Protein AF-0000000072192422 (afdb_homodimer)

InterPro domains:
  IPR006684 Acyl-CoA thioester hydrolase YbgC/YbaW family [PIRSF003230] (8-137)
  IPR006684 Acyl-CoA thioester hydrolase YbgC/YbaW family [TIGR00051] (15-127)
  IPR029069 HotDog domain superfamily [SSF54637] (7-136)
  IPR050563 4-hydroxybenzoyl-CoA thioesterase [PTHR31793] (15-138)

pLDDT: mean 94.45, std 9.01, range [35.69, 98.94]

Sequence (280 aa):
MHDDFPSPAIWFTHRISYGETDTMGVLYYAEYLHIFERARSEFIRACGMSYRDVEEKDIILPVREAQCRYRSPARYDDLVQVHTAISQWGRASMRFVYEMWNEDKTRLLATGSTQHALVNHQGRPVAVPDWLRELLGNLNMHDDFPSPAIWFTHRISYGETDTMGVLYYAEYLHIFERARSEFIRACGMSYRDVEEKDIILPVREAQCRYRSPARYDDLVQVHTAISQWGRASMRFVYEMWNEDKTRLLATGSTQHALVNHQGRPVAVPDWLRELLGNLN

Organism: NCBI:txid901

Solvent-accessible surface area (backbone atoms only — not comparable to full-atom values): 14727 Å² total; per-residue (Å²): 123,83,79,84,63,53,74,44,62,44,78,34,80,48,68,39,46,75,87,44,36,41,98,85,53,28,53,32,79,48,46,54,51,54,52,50,50,54,38,52,50,49,46,42,40,60,32,73,38,44,67,66,57,45,41,74,71,48,42,43,68,53,69,39,31,39,39,38,39,52,71,41,86,51,37,67,69,36,48,33,33,34,38,39,26,56,72,45,77,53,67,40,32,37,26,40,37,40,37,34,20,35,70,84,64,83,46,70,25,31,38,34,36,38,33,24,38,27,19,32,90,84,69,44,79,35,66,66,48,67,69,56,51,52,36,67,58,38,64,116,124,82,78,84,62,52,74,47,62,46,79,36,80,47,66,38,45,74,88,46,35,41,100,86,53,28,53,32,78,49,48,55,51,54,53,50,50,54,38,51,48,49,46,41,40,59,31,72,40,46,68,68,58,44,40,74,71,46,41,41,68,53,70,39,31,40,38,37,40,52,70,41,89,51,38,67,70,36,46,32,32,35,38,38,27,56,71,45,76,53,67,40,33,39,28,40,36,39,38,32,20,36,70,85,63,81,46,70,26,31,38,35,36,38,32,24,39,27,18,31,90,84,68,45,79,35,67,68,47,68,68,55,52,53,36,68,58,38,65,117

Structure (mmCIF, N/CA/C/O backbone):
data_AF-0000000072192422-model_v1
#
loop_
_entity.id
_entity.type
_entity.pdbx_description
1 polymer '4-hydroxybenzoyl-CoA thioesterase family active site'
#
loop_
_atom_site.group_PDB
_atom_site.id
_atom_site.type_symbol
_atom_site.label_atom_id
_atom_site.label_alt_id
_atom_site.label_comp_id
_atom_site.label_asym_id
_atom_site.label_entity_id
_atom_site.label_seq_id
_atom_site.pdbx_PDB_ins_code
_atom_site.Cartn_x
_atom_site.Cartn_y
_atom_site.Cartn_z
_atom_site.occupancy
_atom_site.B_iso_or_equiv
_atom_site.auth_seq_id
_atom_site.auth_comp_id
_atom_site.auth_asym_id
_atom_site.auth_atom_id
_atom_site.pdbx_PDB_model_num
ATOM 1 N N . MET A 1 1 ? 24.141 -11.242 -0.424 1 36.16 1 MET A N 1
ATOM 2 C CA . MET A 1 1 ? 22.984 -11.977 -0.931 1 36.16 1 MET A CA 1
ATOM 3 C C . MET A 1 1 ? 21.984 -12.266 0.188 1 36.16 1 MET A C 1
ATOM 5 O O . MET A 1 1 ? 22.391 -12.625 1.3 1 36.16 1 MET A O 1
ATOM 9 N N . HIS A 1 2 ? 20.938 -11.484 0.368 1 48.91 2 HIS A N 1
ATOM 10 C CA . HIS A 1 2 ? 19.984 -11.609 1.465 1 48.91 2 HIS A CA 1
ATOM 11 C C . HIS A 1 2 ? 19.562 -13.062 1.662 1 48.91 2 HIS A C 1
ATOM 13 O O . HIS A 1 2 ? 18.828 -13.617 0.84 1 48.91 2 HIS A O 1
ATOM 19 N N . ASP A 1 3 ? 20.359 -13.875 2.146 1 61.81 3 ASP A N 1
ATOM 20 C CA . ASP A 1 3 ? 20.484 -15.328 2.186 1 61.81 3 ASP A CA 1
ATOM 21 C C . ASP A 1 3 ? 19.172 -15.992 2.586 1 61.81 3 ASP A C 1
ATOM 23 O O . ASP A 1 3 ? 18.844 -17.078 2.104 1 61.81 3 ASP A O 1
ATOM 27 N N . ASP A 1 4 ? 18.219 -15.297 3.279 1 86.25 4 ASP A N 1
ATOM 28 C CA . ASP A 1 4 ? 17.109 -16.031 3.9 1 86.25 4 ASP A CA 1
ATOM 29 C C . ASP A 1 4 ? 15.805 -15.789 3.16 1 86.25 4 ASP A C 1
ATOM 31 O O . ASP A 1 4 ? 14.727 -15.938 3.736 1 86.25 4 ASP A O 1
ATOM 35 N N . PHE A 1 5 ? 15.969 -15.438 1.832 1 94.12 5 PHE A N 1
ATOM 36 C CA . PHE A 1 5 ? 14.742 -15.234 1.071 1 94.12 5 PHE A CA 1
ATOM 37 C C . PHE A 1 5 ? 14.109 -16.562 0.692 1 94.12 5 PHE A C 1
ATOM 39 O O . PHE A 1 5 ? 14.812 -17.5 0.297 1 94.12 5 PHE A O 1
ATOM 46 N N . PRO A 1 6 ? 12.805 -16.688 0.755 1 95.12 6 PRO A N 1
ATOM 47 C CA . PRO A 1 6 ? 12.156 -17.969 0.52 1 95.12 6 PRO A CA 1
ATOM 48 C C . PRO A 1 6 ? 12.367 -18.484 -0.901 1 95.12 6 PRO A C 1
ATOM 50 O O . PRO A 1 6 ? 12.766 -17.734 -1.786 1 95.12 6 PRO A O 1
ATOM 53 N N . SER A 1 7 ? 12.133 -19.844 -0.953 1 93.19 7 SER A N 1
ATOM 54 C CA . SER A 1 7 ? 12.18 -20.5 -2.252 1 93.19 7 SER A CA 1
ATOM 55 C C . SER A 1 7 ? 10.938 -21.344 -2.482 1 93.19 7 SER A C 1
ATOM 57 O O . SER A 1 7 ? 10.375 -21.906 -1.539 1 93.19 7 SER A O 1
ATOM 59 N N . PRO A 1 8 ? 10.57 -21.531 -3.74 1 94.75 8 PRO A N 1
ATOM 60 C CA . PRO A 1 8 ? 11.18 -20.938 -4.938 1 94.75 8 PRO A CA 1
ATOM 61 C C . PRO A 1 8 ? 10.906 -19.438 -5.062 1 94.75 8 PRO A C 1
ATOM 63 O O . PRO A 1 8 ? 9.984 -18.922 -4.434 1 94.75 8 PRO A O 1
ATOM 66 N N . ALA A 1 9 ? 11.758 -18.766 -5.836 1 97.06 9 ALA A N 1
ATOM 67 C CA . ALA A 1 9 ? 11.648 -17.328 -6.051 1 97.06 9 ALA A CA 1
ATOM 68 C C . ALA A 1 9 ? 11.961 -16.969 -7.5 1 97.06 9 ALA A C 1
ATOM 70 O O . ALA A 1 9 ? 12.594 -17.734 -8.219 1 97.06 9 ALA A O 1
ATOM 71 N N . ILE A 1 10 ? 11.461 -15.797 -7.953 1 97.38 10 ILE A N 1
ATOM 72 C CA . ILE A 1 10 ? 11.82 -15.281 -9.266 1 97.38 10 ILE A CA 1
ATOM 73 C C . ILE A 1 10 ? 12.289 -13.836 -9.141 1 97.38 10 ILE A C 1
ATOM 75 O O . ILE A 1 10 ? 12.078 -13.195 -8.109 1 97.38 10 ILE A O 1
ATOM 79 N N . TRP A 1 11 ? 12.945 -13.414 -10.203 1 98.12 11 TRP A N 1
ATOM 80 C CA . TRP A 1 11 ? 13.258 -12 -10.391 1 98.12 11 TRP A CA 1
ATOM 81 C C . TRP A 1 11 ? 12.398 -11.398 -11.5 1 98.12 11 TRP A C 1
ATOM 83 O O . TRP A 1 11 ? 12.195 -12.016 -12.547 1 98.12 11 TRP A O 1
ATOM 93 N N . PHE A 1 12 ? 11.859 -10.312 -11.273 1 98.62 12 PHE A N 1
ATOM 94 C CA . PHE A 1 12 ? 11.086 -9.531 -12.234 1 98.62 12 PHE A CA 1
ATOM 95 C C . PHE A 1 12 ? 11.703 -8.148 -12.43 1 98.62 12 PHE A C 1
ATOM 97 O O . PHE A 1 12 ? 12.023 -7.465 -11.461 1 98.62 12 PHE A O 1
ATOM 104 N N . THR A 1 13 ? 11.906 -7.77 -13.727 1 98.81 13 THR A N 1
ATOM 105 C CA . THR A 1 13 ? 12.516 -6.484 -14.047 1 98.81 13 THR A CA 1
ATOM 106 C C . THR A 1 13 ? 11.445 -5.469 -14.445 1 98.81 13 THR A C 1
ATOM 108 O O . THR A 1 13 ? 10.516 -5.793 -15.188 1 98.81 13 THR A O 1
ATOM 111 N N . HIS A 1 14 ? 11.594 -4.262 -13.953 1 98.88 14 HIS A N 1
ATOM 112 C CA . HIS A 1 14 ? 10.672 -3.182 -14.273 1 98.88 14 HIS A CA 1
ATOM 113 C C . HIS A 1 14 ? 11.406 -1.862 -14.469 1 98.88 14 HIS A C 1
ATOM 115 O O . HIS A 1 14 ? 12.242 -1.485 -13.641 1 98.88 14 HIS A O 1
ATOM 121 N N . ARG A 1 15 ? 11.172 -1.179 -15.555 1 98.88 15 ARG A N 1
ATOM 122 C CA . ARG A 1 15 ? 11.672 0.176 -15.773 1 98.88 15 ARG A CA 1
ATOM 123 C C . ARG A 1 15 ? 10.68 1.213 -15.266 1 98.88 15 ARG A C 1
ATOM 125 O O . ARG A 1 15 ? 9.531 1.261 -15.719 1 98.88 15 ARG A O 1
ATOM 132 N N . ILE A 1 16 ? 11.156 2.059 -14.32 1 98.81 16 ILE A N 1
ATOM 133 C CA . ILE A 1 16 ? 10.273 3.064 -13.742 1 98.81 16 ILE A CA 1
ATOM 134 C C . ILE A 1 16 ? 9.859 4.066 -14.82 1 98.81 16 ILE A C 1
ATOM 136 O O . ILE A 1 16 ? 10.711 4.695 -15.453 1 98.81 16 ILE A O 1
ATOM 140 N N . SER A 1 17 ? 8.602 4.227 -15.016 1 98.44 17 SER A N 1
ATOM 141 C CA . SER A 1 17 ? 8.086 5.148 -16.031 1 98.44 17 SER A CA 1
ATOM 142 C C . SER A 1 17 ? 7.836 6.531 -15.438 1 98.44 17 SER A C 1
ATOM 144 O O . SER A 1 17 ? 7.785 6.691 -14.211 1 98.44 17 SER A O 1
ATOM 146 N N . TYR A 1 18 ? 7.59 7.52 -16.312 1 97.88 18 TYR A N 1
ATOM 147 C CA . TYR A 1 18 ? 7.332 8.898 -15.922 1 97.88 18 TYR A CA 1
ATOM 148 C C . TYR A 1 18 ? 6.074 8.992 -15.062 1 97.88 18 TYR A C 1
ATOM 150 O O . TYR A 1 18 ? 6.059 9.68 -14.047 1 97.88 18 TYR A O 1
ATOM 158 N N . GLY A 1 19 ? 5.039 8.32 -15.391 1 97.5 19 GLY A N 1
ATOM 159 C CA . GLY A 1 19 ? 3.744 8.375 -14.727 1 97.5 19 GLY A CA 1
ATOM 160 C C . GLY A 1 19 ? 3.74 7.711 -13.367 1 97.5 19 GLY A C 1
ATOM 161 O O . GLY A 1 19 ? 2.795 7.875 -12.594 1 97.5 19 GLY A O 1
ATOM 162 N N . GLU A 1 20 ? 4.797 6.992 -13.039 1 98.5 20 GLU A N 1
ATOM 163 C CA . GLU A 1 20 ? 4.895 6.297 -11.766 1 98.5 20 GLU A CA 1
ATOM 164 C C . GLU A 1 20 ? 5.621 7.148 -10.727 1 98.5 20 GLU A C 1
ATOM 166 O O . GLU A 1 20 ? 5.699 6.773 -9.555 1 98.5 20 GLU A O 1
ATOM 171 N N . THR A 1 21 ? 6.246 8.297 -11.18 1 98.31 21 THR A N 1
ATOM 172 C CA . THR A 1 21 ? 7 9.156 -10.273 1 98.31 21 THR A CA 1
ATOM 173 C C . THR A 1 21 ? 6.129 10.297 -9.758 1 98.31 21 THR A C 1
ATOM 175 O O . THR A 1 21 ? 5.027 10.516 -10.266 1 98.31 21 THR A O 1
ATOM 178 N N . ASP A 1 22 ? 6.555 10.898 -8.672 1 96.31 22 ASP A N 1
ATOM 179 C CA . ASP A 1 22 ? 5.797 12 -8.078 1 96.31 22 ASP A CA 1
ATOM 180 C C . ASP A 1 22 ? 6.559 13.312 -8.188 1 96.31 22 ASP A C 1
ATOM 182 O O . ASP A 1 22 ? 7.566 13.398 -8.898 1 96.31 22 ASP A O 1
ATOM 186 N N . THR A 1 23 ? 5.988 14.383 -7.594 1 90.94 23 THR A N 1
ATOM 187 C CA . THR A 1 23 ? 6.508 15.742 -7.723 1 90.94 23 THR A CA 1
ATOM 188 C C . THR A 1 23 ? 7.965 15.805 -7.262 1 90.94 23 THR A C 1
ATOM 190 O O . THR A 1 23 ? 8.719 16.672 -7.707 1 90.94 23 THR A O 1
ATOM 193 N N . MET A 1 24 ? 8.383 14.82 -6.438 1 90.38 24 MET A N 1
ATOM 194 C CA . MET A 1 24 ? 9.75 14.812 -5.926 1 90.38 24 MET A CA 1
ATOM 195 C C . MET A 1 24 ? 10.688 14.078 -6.875 1 90.38 24 MET A C 1
ATOM 197 O O . MET A 1 24 ? 11.883 13.953 -6.609 1 90.38 24 MET A O 1
ATOM 201 N N . GLY A 1 25 ? 10.125 13.492 -7.945 1 93.75 25 GLY A N 1
ATOM 202 C CA . GLY A 1 25 ? 10.93 12.828 -8.953 1 93.75 25 GLY A CA 1
ATOM 203 C C . GLY A 1 25 ? 11.281 11.398 -8.586 1 93.75 25 GLY A C 1
ATOM 204 O O . GLY A 1 25 ? 12.242 10.828 -9.117 1 93.75 25 GLY A O 1
ATOM 205 N N . VAL A 1 26 ? 10.625 10.898 -7.656 1 97.56 26 VAL A N 1
ATOM 206 C CA . VAL A 1 26 ? 10.891 9.523 -7.238 1 97.56 26 VAL A CA 1
ATOM 207 C C . VAL A 1 26 ? 9.648 8.664 -7.469 1 97.56 26 VAL A C 1
ATOM 209 O O . VAL A 1 26 ? 8.562 9.18 -7.707 1 97.56 26 VAL A O 1
ATOM 212 N N . LEU A 1 27 ? 9.867 7.359 -7.488 1 98.75 27 LEU A N 1
ATOM 213 C CA . LEU A 1 27 ? 8.734 6.441 -7.57 1 98.75 27 LEU A CA 1
ATOM 214 C C . LEU A 1 27 ? 7.738 6.711 -6.445 1 98.75 27 LEU A C 1
ATOM 216 O O . LEU A 1 27 ? 8.102 6.684 -5.266 1 98.75 27 LEU A O 1
ATOM 220 N N . TYR A 1 28 ? 6.508 6.957 -6.848 1 98.75 28 TYR A N 1
ATOM 221 C CA . TYR A 1 28 ? 5.438 7.211 -5.891 1 98.75 28 TYR A CA 1
ATOM 222 C C . TYR A 1 28 ? 5.203 5.996 -5 1 98.75 28 TYR A C 1
ATOM 224 O O . TYR A 1 28 ? 5.145 4.863 -5.488 1 98.75 28 TYR A O 1
ATOM 232 N N . TYR A 1 29 ? 5.047 6.203 -3.684 1 98.69 29 TYR A N 1
ATOM 233 C CA . TYR A 1 29 ? 5.109 5.113 -2.717 1 98.69 29 TYR A CA 1
ATOM 234 C C . TYR A 1 29 ? 4.02 4.082 -2.982 1 98.69 29 TYR A C 1
ATOM 236 O O . TYR A 1 29 ? 4.223 2.887 -2.764 1 98.69 29 TYR A O 1
ATOM 244 N N . ALA A 1 30 ? 2.879 4.512 -3.471 1 98.69 30 ALA A N 1
ATOM 245 C CA . ALA A 1 30 ? 1.79 3.57 -3.705 1 98.69 30 ALA A CA 1
ATOM 246 C C . ALA A 1 30 ? 2.062 2.715 -4.941 1 98.69 30 ALA A C 1
ATOM 248 O O . ALA A 1 30 ? 1.511 1.621 -5.078 1 98.69 30 ALA A O 1
ATOM 249 N N . GLU A 1 31 ? 2.859 3.188 -5.824 1 98.81 31 GLU A N 1
ATOM 250 C CA . GLU A 1 31 ? 3.127 2.488 -7.078 1 98.81 31 GLU A CA 1
ATOM 251 C C . GLU A 1 31 ? 3.934 1.216 -6.836 1 98.81 31 GLU A C 1
ATOM 253 O O . GLU A 1 31 ? 3.908 0.295 -7.656 1 98.81 31 GLU A O 1
ATOM 258 N N . TYR A 1 32 ? 4.66 1.154 -5.742 1 98.94 32 TYR A N 1
ATOM 259 C CA . TYR A 1 32 ? 5.391 -0.063 -5.402 1 98.94 32 TYR A CA 1
ATOM 260 C C . TYR A 1 32 ? 4.457 -1.266 -5.363 1 98.94 32 TYR A C 1
ATOM 262 O O . TYR A 1 32 ? 4.82 -2.357 -5.809 1 98.94 32 TYR A O 1
ATOM 270 N N . LEU A 1 33 ? 3.24 -1.094 -4.867 1 98.88 33 LEU A N 1
ATOM 271 C CA . LEU A 1 33 ? 2.281 -2.189 -4.781 1 98.88 33 LEU A CA 1
ATOM 272 C C . LEU A 1 33 ? 1.843 -2.641 -6.172 1 98.88 33 LEU A C 1
ATOM 274 O O . LEU A 1 33 ? 1.578 -3.824 -6.387 1 98.88 33 LEU A O 1
ATOM 278 N N . HIS A 1 34 ? 1.733 -1.685 -7.145 1 98.75 34 HIS A N 1
ATOM 279 C CA . HIS A 1 34 ? 1.456 -2.059 -8.523 1 98.75 34 HIS A CA 1
ATOM 280 C C . HIS A 1 34 ? 2.564 -2.941 -9.094 1 98.75 34 HIS A C 1
ATOM 282 O O . HIS A 1 34 ? 2.289 -3.951 -9.742 1 98.75 34 HIS A O 1
ATOM 288 N N . ILE A 1 35 ? 3.77 -2.578 -8.805 1 98.88 35 ILE A N 1
ATOM 289 C CA . ILE A 1 35 ? 4.926 -3.314 -9.312 1 98.88 35 ILE A CA 1
ATOM 290 C C . ILE A 1 35 ? 4.988 -4.688 -8.648 1 98.88 35 ILE A C 1
ATOM 292 O O . ILE A 1 35 ? 5.281 -5.688 -9.312 1 98.88 35 ILE A O 1
ATOM 296 N N . PHE A 1 36 ? 4.68 -4.773 -7.305 1 98.88 36 PHE A N 1
ATOM 297 C CA . PHE A 1 36 ? 4.613 -6.059 -6.613 1 98.88 36 PHE A CA 1
ATOM 298 C C . PHE A 1 36 ? 3.568 -6.965 -7.254 1 98.88 36 PHE A C 1
ATOM 300 O O . PHE A 1 36 ? 3.779 -8.172 -7.383 1 98.88 36 PHE A O 1
ATOM 307 N N . GLU A 1 37 ? 2.426 -6.41 -7.641 1 98.5 37 GLU A N 1
ATOM 308 C CA . GLU A 1 37 ? 1.394 -7.207 -8.297 1 98.5 37 GLU A CA 1
ATOM 309 C C . GLU A 1 37 ? 1.896 -7.781 -9.617 1 98.5 37 GLU A C 1
ATOM 311 O O . GLU A 1 37 ? 1.653 -8.945 -9.93 1 98.5 37 GLU A O 1
ATOM 316 N N . ARG A 1 38 ? 2.566 -6.938 -10.398 1 98.19 38 ARG A N 1
ATOM 317 C CA . ARG A 1 38 ? 3.137 -7.422 -11.648 1 98.19 38 ARG A CA 1
ATOM 318 C C . ARG A 1 38 ? 4.141 -8.539 -11.398 1 98.19 38 ARG A C 1
ATOM 320 O O . ARG A 1 38 ? 4.133 -9.555 -12.102 1 98.19 38 ARG A O 1
ATOM 327 N N . ALA A 1 39 ? 4.949 -8.344 -10.406 1 98.56 39 ALA A N 1
ATOM 328 C CA . ALA A 1 39 ? 5.949 -9.352 -10.062 1 98.56 39 ALA A CA 1
ATOM 329 C C . ALA A 1 39 ? 5.285 -10.656 -9.625 1 98.56 39 ALA A C 1
ATOM 331 O O . ALA A 1 39 ? 5.707 -11.742 -10.023 1 98.56 39 ALA A O 1
ATOM 332 N N . ARG A 1 40 ? 4.297 -10.609 -8.797 1 97.19 40 ARG A N 1
ATOM 333 C CA . ARG A 1 40 ? 3.588 -11.797 -8.328 1 97.19 40 ARG A CA 1
ATOM 334 C C . ARG A 1 40 ? 2.908 -12.523 -9.484 1 97.19 40 ARG A C 1
ATOM 336 O O . ARG A 1 40 ? 2.859 -13.75 -9.508 1 97.19 40 ARG A O 1
ATOM 343 N N . SER A 1 41 ? 2.35 -11.711 -10.414 1 96.44 41 SER A N 1
ATOM 344 C CA . SER A 1 41 ? 1.75 -12.305 -11.602 1 96.44 41 SER A CA 1
ATOM 345 C C . SER A 1 41 ? 2.785 -13.078 -12.414 1 96.44 41 SER A C 1
ATOM 347 O O . SER A 1 41 ? 2.512 -14.18 -12.891 1 96.44 41 SER A O 1
ATOM 349 N N . GLU A 1 42 ? 3.98 -12.523 -12.531 1 96.62 42 GLU A N 1
ATOM 350 C CA . GLU A 1 42 ? 5.059 -13.203 -13.242 1 96.62 42 GLU A CA 1
ATOM 351 C C . GLU A 1 42 ? 5.504 -14.461 -12.5 1 96.62 42 GLU A C 1
ATOM 353 O O . GLU A 1 42 ? 5.867 -15.461 -13.117 1 96.62 42 GLU A O 1
ATOM 358 N N . PHE A 1 43 ? 5.5 -14.422 -11.172 1 97 43 PHE A N 1
ATOM 359 C CA . PHE A 1 43 ? 5.812 -15.602 -10.367 1 97 43 PHE A CA 1
ATOM 360 C C . PHE A 1 43 ? 4.871 -16.75 -10.703 1 97 43 PHE A C 1
ATOM 362 O O . PHE A 1 43 ? 5.316 -17.875 -10.969 1 97 43 PHE A O 1
ATOM 369 N N . ILE A 1 44 ? 3.613 -16.453 -10.719 1 93.88 44 ILE A N 1
ATOM 370 C CA . ILE A 1 44 ? 2.602 -17.469 -11 1 93.88 44 ILE A CA 1
ATOM 371 C C . ILE A 1 44 ? 2.791 -18 -12.422 1 93.88 44 ILE A C 1
ATOM 373 O O . ILE A 1 44 ? 2.715 -19.203 -12.648 1 93.88 44 ILE A O 1
ATOM 377 N N . ARG A 1 45 ? 3.078 -17.078 -13.352 1 93.56 45 ARG A N 1
ATOM 378 C CA . ARG A 1 45 ? 3.316 -17.484 -14.734 1 93.56 45 ARG A CA 1
ATOM 379 C C . ARG A 1 45 ? 4.531 -18.391 -14.836 1 93.56 45 ARG A C 1
ATOM 381 O O . ARG A 1 45 ? 4.512 -19.391 -15.57 1 93.56 45 ARG A O 1
ATOM 388 N N . ALA A 1 46 ? 5.57 -18.078 -14.133 1 93.5 46 ALA A N 1
ATOM 389 C CA . ALA A 1 46 ? 6.801 -18.875 -14.141 1 93.5 46 ALA A CA 1
ATOM 390 C C . ALA A 1 46 ? 6.559 -20.281 -13.602 1 93.5 46 ALA A C 1
ATOM 392 O O . ALA A 1 46 ? 7.285 -21.219 -13.945 1 93.5 46 ALA A O 1
ATOM 393 N N . CYS A 1 47 ? 5.586 -20.406 -12.75 1 90.94 47 CYS A N 1
ATOM 394 C CA . CYS A 1 47 ? 5.242 -21.703 -12.172 1 90.94 47 CYS A CA 1
ATOM 395 C C . CYS A 1 47 ? 4.379 -22.516 -13.141 1 90.94 47 CYS A C 1
ATOM 397 O O . CYS A 1 47 ? 4.078 -23.672 -12.875 1 90.94 47 CYS A O 1
ATOM 399 N N . GLY A 1 48 ? 3.93 -21.938 -14.219 1 88.56 48 GLY A N 1
ATOM 400 C CA . GLY A 1 48 ? 3.285 -22.719 -15.266 1 88.56 48 GLY A CA 1
ATOM 401 C C . GLY A 1 48 ? 1.822 -22.375 -15.453 1 88.56 48 GLY A C 1
ATOM 402 O O . GLY A 1 48 ? 1.104 -23.047 -16.188 1 88.56 48 GLY A O 1
ATOM 403 N N . MET A 1 49 ? 1.348 -21.359 -14.766 1 88.19 49 MET A N 1
ATOM 404 C CA . MET A 1 49 ? -0.05 -20.953 -14.867 1 88.19 49 MET A CA 1
ATOM 405 C C . MET A 1 49 ? -0.181 -19.438 -14.758 1 88.19 49 MET A C 1
ATOM 407 O O . MET A 1 49 ? 0.625 -18.797 -14.094 1 88.19 49 MET A O 1
ATOM 411 N N . SER A 1 50 ? -1.204 -18.984 -15.461 1 86.56 50 SER A N 1
ATOM 412 C CA . SER A 1 50 ? -1.51 -17.578 -15.281 1 86.56 50 SER A CA 1
ATOM 413 C C . SER A 1 50 ? -2.541 -17.359 -14.18 1 86.56 50 SER A C 1
ATOM 415 O O . SER A 1 50 ? -3.219 -18.312 -13.766 1 86.56 50 SER A O 1
ATOM 417 N N . TYR A 1 51 ? -2.631 -16.125 -13.734 1 84.44 51 TYR A N 1
ATOM 418 C CA . TYR A 1 51 ? -3.68 -15.797 -12.781 1 84.44 51 TYR A CA 1
ATOM 419 C C . TYR A 1 51 ? -5.059 -16.078 -13.367 1 84.44 51 TYR A C 1
ATOM 421 O O . TYR A 1 51 ? -5.969 -16.5 -12.648 1 84.44 51 TYR A O 1
ATOM 429 N N . ARG A 1 52 ? -5.176 -15.922 -14.578 1 85.75 52 ARG A N 1
ATOM 430 C CA . ARG A 1 52 ? -6.426 -16.219 -15.273 1 85.75 52 ARG A CA 1
ATOM 431 C C . ARG A 1 52 ? -6.777 -17.688 -15.172 1 85.75 52 ARG A C 1
ATOM 433 O O . ARG A 1 52 ? -7.938 -18.047 -14.945 1 85.75 52 ARG A O 1
ATOM 440 N N . ASP A 1 53 ? -5.809 -18.578 -15.328 1 87.25 53 ASP A N 1
ATOM 441 C CA . ASP A 1 53 ? -6.012 -20.016 -15.203 1 87.25 53 ASP A CA 1
ATOM 442 C C . ASP A 1 53 ? -6.465 -20.391 -13.797 1 87.25 53 ASP A C 1
ATOM 444 O O . ASP A 1 53 ? -7.34 -21.234 -13.625 1 87.25 53 ASP A O 1
ATOM 448 N N . VAL A 1 54 ? -5.852 -19.688 -12.82 1 88.5 54 VAL A N 1
ATOM 449 C CA . VAL A 1 54 ? -6.195 -19.938 -11.422 1 88.5 54 VAL A CA 1
ATOM 450 C C . VAL A 1 54 ? -7.656 -19.562 -11.18 1 88.5 54 VAL A C 1
ATOM 452 O O . VAL A 1 54 ? -8.398 -20.344 -10.57 1 88.5 54 VAL A O 1
ATOM 455 N N . GLU A 1 55 ? -8.055 -18.484 -11.695 1 87.25 55 GLU A N 1
ATOM 456 C CA . GLU A 1 55 ? -9.43 -18.031 -11.555 1 87.25 55 GLU A CA 1
ATOM 457 C C . GLU A 1 55 ? -10.398 -18.984 -12.25 1 87.25 55 GLU A C 1
ATOM 459 O O . GLU A 1 55 ? -11.5 -19.234 -11.75 1 87.25 55 GLU A O 1
ATOM 464 N N . GLU A 1 56 ? -10.078 -19.516 -13.383 1 90.56 56 GLU A N 1
ATOM 465 C CA . GLU A 1 56 ? -10.898 -20.453 -14.133 1 90.56 56 GLU A CA 1
ATOM 466 C C . GLU A 1 56 ? -11.133 -21.75 -13.352 1 90.56 56 GLU A C 1
ATOM 468 O O . GLU A 1 56 ? -12.141 -22.438 -13.555 1 90.56 56 GLU A O 1
ATOM 473 N N . LYS A 1 57 ? -10.273 -21.984 -12.477 1 92.62 57 LYS A N 1
ATOM 474 C CA . LYS A 1 57 ? -10.414 -23.156 -11.617 1 92.62 57 LYS A CA 1
ATOM 475 C C . LYS A 1 57 ? -11.156 -22.812 -10.328 1 92.62 57 LYS A C 1
ATOM 477 O O . LYS A 1 57 ? -11.102 -23.562 -9.359 1 92.62 57 LYS A O 1
ATOM 482 N N . ASP A 1 58 ? -11.734 -21.672 -10.266 1 92.88 58 ASP A N 1
ATOM 483 C CA . ASP A 1 58 ? -12.648 -21.203 -9.234 1 92.88 58 ASP A CA 1
ATOM 484 C C . ASP A 1 58 ? -11.898 -20.797 -7.973 1 92.88 58 ASP A C 1
ATOM 486 O O . ASP A 1 58 ? -12.383 -21 -6.859 1 92.88 58 ASP A O 1
ATOM 490 N N . ILE A 1 59 ? -10.664 -20.359 -8.148 1 94.81 59 ILE A N 1
ATOM 491 C CA . ILE A 1 59 ? -9.867 -19.844 -7.039 1 94.81 59 ILE A CA 1
ATOM 492 C C . ILE A 1 59 ? -9.57 -18.359 -7.254 1 94.81 59 ILE A C 1
ATOM 494 O O . ILE A 1 59 ? -8.992 -17.984 -8.281 1 94.81 59 ILE A O 1
ATOM 498 N N . ILE A 1 60 ? -10.031 -17.547 -6.387 1 94.44 60 ILE A N 1
ATOM 499 C CA . ILE A 1 60 ? -9.727 -16.109 -6.355 1 94.44 60 ILE A CA 1
ATOM 500 C C . ILE A 1 60 ? -8.812 -15.805 -5.172 1 94.44 60 ILE A C 1
ATOM 502 O O . ILE A 1 60 ? -8.992 -16.359 -4.086 1 94.44 60 ILE A O 1
ATOM 506 N N . LEU A 1 61 ? -7.859 -14.961 -5.332 1 95.75 61 LEU A N 1
ATOM 507 C CA . LEU A 1 61 ? -6.855 -14.633 -4.328 1 95.75 61 LEU A CA 1
ATOM 508 C C . LEU A 1 61 ? -6.949 -13.164 -3.922 1 95.75 61 LEU A C 1
ATOM 510 O O . LEU A 1 61 ? -6.027 -12.383 -4.18 1 95.75 61 LEU A O 1
ATOM 514 N N . PRO A 1 62 ? -8.016 -12.789 -3.252 1 96.81 62 PRO A N 1
ATOM 515 C CA . PRO A 1 62 ? -8.117 -11.391 -2.834 1 96.81 62 PRO A CA 1
ATOM 516 C C . PRO A 1 62 ? -7.027 -10.992 -1.842 1 96.81 62 PRO A C 1
ATOM 518 O O . PRO A 1 62 ? -6.641 -11.797 -0.988 1 96.81 62 PRO A O 1
ATOM 521 N N . VAL A 1 63 ? -6.539 -9.797 -1.983 1 98.44 63 VAL A N 1
ATOM 522 C CA . VAL A 1 63 ? -5.574 -9.258 -1.03 1 98.44 63 VAL A CA 1
ATOM 523 C C . VAL A 1 63 ? -6.285 -8.898 0.274 1 98.44 63 VAL A C 1
ATOM 525 O O . VAL A 1 63 ? -7.258 -8.148 0.273 1 98.44 63 VAL A O 1
ATOM 528 N N . ARG A 1 64 ? -5.727 -9.391 1.395 1 98.31 64 ARG A N 1
ATOM 529 C CA . ARG A 1 64 ? -6.277 -9.109 2.719 1 98.31 64 ARG A CA 1
ATOM 530 C C . ARG A 1 64 ? -5.438 -8.07 3.449 1 98.31 64 ARG A C 1
ATOM 532 O O . ARG A 1 64 ? -5.938 -7.375 4.34 1 98.31 64 ARG A O 1
ATOM 539 N N . GLU A 1 65 ? -4.223 -8.078 3.131 1 98.81 65 GLU A N 1
ATOM 540 C CA . GLU A 1 65 ? -3.266 -7.152 3.727 1 98.81 65 GLU A CA 1
ATOM 541 C C . GLU A 1 65 ? -2.125 -6.844 2.762 1 98.81 65 GLU A C 1
ATOM 543 O O . GLU A 1 65 ? -1.688 -7.715 2.006 1 98.81 65 GLU A O 1
ATOM 548 N N . ALA A 1 66 ? -1.671 -5.652 2.797 1 98.88 66 ALA A N 1
ATOM 549 C CA . ALA A 1 66 ? -0.479 -5.238 2.059 1 98.88 66 ALA A CA 1
ATOM 550 C C . ALA A 1 66 ? 0.407 -4.336 2.91 1 98.88 66 ALA A C 1
ATOM 552 O O . ALA A 1 66 ? -0.093 -3.506 3.674 1 98.88 66 ALA A O 1
ATOM 553 N N . GLN A 1 67 ? 1.672 -4.492 2.723 1 98.81 67 GLN A N 1
ATOM 554 C CA . GLN A 1 67 ? 2.643 -3.658 3.422 1 98.81 67 GLN A CA 1
ATOM 555 C C . GLN A 1 67 ? 3.871 -3.4 2.557 1 98.81 67 GLN A C 1
ATOM 557 O O . GLN A 1 67 ? 4.242 -4.238 1.729 1 98.81 67 GLN A O 1
ATOM 562 N N . CYS A 1 68 ? 4.457 -2.314 2.791 1 98.94 68 CYS A N 1
ATOM 563 C CA . CYS A 1 68 ? 5.691 -1.947 2.109 1 98.94 68 CYS A CA 1
ATOM 564 C C . CYS A 1 68 ? 6.574 -1.086 3.006 1 98.94 68 CYS A C 1
ATOM 566 O O . CYS A 1 68 ? 6.086 -0.163 3.662 1 98.94 68 CYS A O 1
ATOM 568 N N . ARG A 1 69 ? 7.789 -1.452 3.109 1 98.88 69 ARG A N 1
ATOM 569 C CA . ARG A 1 69 ? 8.82 -0.644 3.752 1 98.88 69 ARG A CA 1
ATOM 570 C C . ARG A 1 69 ? 9.766 -0.043 2.717 1 98.88 69 ARG A C 1
ATOM 572 O O . ARG A 1 69 ? 10.336 -0.766 1.896 1 98.88 69 ARG A O 1
ATOM 579 N N . TYR A 1 70 ? 9.906 1.241 2.764 1 98.75 70 TYR A N 1
ATOM 580 C CA . TYR A 1 70 ? 10.703 1.974 1.783 1 98.75 70 TYR A CA 1
ATOM 581 C C . TYR A 1 70 ? 12.07 2.328 2.344 1 98.75 70 TYR A C 1
ATOM 583 O O . TYR A 1 70 ? 12.172 2.992 3.379 1 98.75 70 TYR A O 1
ATOM 591 N N . ARG A 1 71 ? 13.07 1.925 1.657 1 98.12 71 ARG A N 1
ATOM 592 C CA . ARG A 1 71 ? 14.422 2.08 2.18 1 98.12 71 ARG A CA 1
ATOM 593 C C . ARG A 1 71 ? 15.188 3.156 1.413 1 98.12 71 ARG A C 1
ATOM 595 O O . ARG A 1 71 ? 15.828 4.02 2.016 1 98.12 71 ARG A O 1
ATOM 602 N N . SER A 1 72 ? 15.227 3.068 0.128 1 97.75 72 SER A N 1
ATOM 603 C CA . SER A 1 72 ? 15.844 4.039 -0.77 1 97.75 72 SER A CA 1
ATOM 604 C C . SER A 1 72 ? 14.961 4.312 -1.983 1 97.75 72 SER A C 1
ATOM 606 O O . SER A 1 72 ? 14.234 3.426 -2.443 1 97.75 72 SER A O 1
ATOM 608 N N . PRO A 1 73 ? 15.078 5.516 -2.467 1 97.5 73 PRO A N 1
ATOM 609 C CA . PRO A 1 73 ? 14.156 5.867 -3.551 1 97.5 73 PRO A CA 1
ATOM 610 C C . PRO A 1 73 ? 14.578 5.281 -4.898 1 97.5 73 PRO A C 1
ATOM 612 O O . PRO A 1 73 ? 15.773 5.109 -5.152 1 97.5 73 PRO A O 1
ATOM 615 N N . ALA A 1 74 ? 13.609 4.895 -5.715 1 98.56 74 ALA A N 1
ATOM 616 C CA . ALA A 1 74 ? 13.781 4.676 -7.148 1 98.56 74 ALA A CA 1
ATOM 617 C C . ALA A 1 74 ? 13.375 5.91 -7.945 1 98.56 74 ALA A C 1
ATOM 619 O O . ALA A 1 74 ? 12.516 6.68 -7.52 1 98.56 74 ALA A O 1
ATOM 620 N N . ARG A 1 75 ? 14 6.129 -9.133 1 98.38 75 ARG A N 1
ATOM 621 C CA . ARG A 1 75 ? 13.766 7.332 -9.93 1 98.38 75 ARG A CA 1
ATOM 622 C C . ARG A 1 75 ? 13.375 6.977 -11.359 1 98.38 75 ARG A C 1
ATOM 624 O O . ARG A 1 75 ? 13.484 5.816 -11.773 1 98.38 75 ARG A O 1
ATOM 631 N N . TYR A 1 76 ? 12.938 7.988 -12.062 1 98.38 76 TYR A N 1
ATOM 632 C CA . TYR A 1 76 ? 12.562 7.824 -13.461 1 98.38 76 TYR A CA 1
ATOM 633 C C . TYR A 1 76 ? 13.672 7.129 -14.242 1 98.38 76 TYR A C 1
ATOM 635 O O . TYR A 1 76 ? 14.852 7.445 -14.078 1 98.38 76 TYR A O 1
ATOM 643 N N . ASP A 1 77 ? 13.25 6.184 -15.008 1 98.19 77 ASP A N 1
ATOM 644 C CA . ASP A 1 77 ? 14.078 5.465 -15.977 1 98.19 77 ASP A CA 1
ATOM 645 C C . ASP A 1 77 ? 15.016 4.484 -15.273 1 98.19 77 ASP A C 1
ATOM 647 O O . ASP A 1 77 ? 15.766 3.762 -15.93 1 98.19 77 ASP A O 1
ATOM 651 N N . ASP A 1 78 ? 14.984 4.41 -13.938 1 98.69 78 ASP A N 1
ATOM 652 C CA . ASP A 1 78 ? 15.695 3.35 -13.234 1 98.69 78 ASP A CA 1
ATOM 653 C C . ASP A 1 78 ? 15.172 1.974 -13.641 1 98.69 78 ASP A C 1
ATOM 655 O O . ASP A 1 78 ? 13.969 1.785 -13.805 1 98.69 78 ASP A O 1
ATOM 659 N N . LEU A 1 79 ? 16.078 1.018 -13.812 1 98.81 79 LEU A N 1
ATOM 660 C CA . LEU A 1 79 ? 15.719 -0.395 -13.875 1 98.81 79 LEU A CA 1
ATOM 661 C C . LEU A 1 79 ? 15.773 -1.026 -12.484 1 98.81 79 LEU A C 1
ATOM 663 O O . LEU A 1 79 ? 16.812 -1.025 -11.836 1 98.81 79 LEU A O 1
ATOM 667 N N . VAL A 1 80 ? 14.617 -1.544 -12.055 1 98.94 80 VAL A N 1
ATOM 668 C CA . VAL A 1 80 ? 14.578 -2.164 -10.734 1 98.94 80 VAL A CA 1
ATOM 669 C C . VAL A 1 80 ? 14.328 -3.664 -10.875 1 98.94 80 VAL A C 1
ATOM 671 O O . VAL A 1 80 ? 13.766 -4.117 -11.875 1 98.94 80 VAL A O 1
ATOM 674 N N . GLN A 1 81 ? 14.82 -4.406 -9.898 1 98.88 81 GLN A N 1
ATOM 675 C CA . GLN A 1 81 ? 14.688 -5.855 -9.805 1 98.88 81 GLN A CA 1
ATOM 676 C C . GLN A 1 81 ? 13.844 -6.25 -8.602 1 98.88 81 GLN A C 1
ATOM 678 O O . GLN A 1 81 ? 14.18 -5.922 -7.461 1 98.88 81 GLN A O 1
ATOM 683 N N . VAL A 1 82 ? 12.789 -6.965 -8.859 1 98.88 82 VAL A N 1
ATOM 684 C CA . VAL A 1 82 ? 11.906 -7.383 -7.773 1 98.88 82 VAL A CA 1
ATOM 685 C C . VAL A 1 82 ? 12.039 -8.883 -7.543 1 98.88 82 VAL A C 1
ATOM 687 O O . VAL A 1 82 ? 11.766 -9.688 -8.438 1 98.88 82 VAL A O 1
ATOM 690 N N . HIS A 1 83 ? 12.469 -9.234 -6.328 1 98.69 83 HIS A N 1
ATOM 691 C CA . HIS A 1 83 ? 12.547 -10.617 -5.875 1 98.69 83 HIS A CA 1
ATOM 692 C C . HIS A 1 83 ? 11.258 -11.055 -5.191 1 98.69 83 HIS A C 1
ATOM 694 O O . HIS A 1 83 ? 10.797 -10.398 -4.258 1 98.69 83 HIS A O 1
ATOM 700 N N . THR A 1 84 ? 10.664 -12.164 -5.68 1 98.44 84 THR A N 1
ATOM 701 C CA . THR A 1 84 ? 9.312 -12.516 -5.246 1 98.44 84 THR A CA 1
ATOM 702 C C . THR A 1 84 ? 9.234 -14 -4.887 1 98.44 84 THR A C 1
ATOM 704 O O . THR A 1 84 ? 9.742 -14.852 -5.621 1 98.44 84 THR A O 1
ATOM 707 N N . ALA A 1 85 ? 8.594 -14.297 -3.771 1 98.06 85 ALA A N 1
ATOM 708 C CA . ALA A 1 85 ? 8.359 -15.672 -3.336 1 98.06 85 ALA A CA 1
ATOM 709 C C . ALA A 1 85 ? 7.145 -15.758 -2.42 1 98.06 85 ALA A C 1
ATOM 711 O O . ALA A 1 85 ? 6.59 -14.734 -2.014 1 98.06 85 ALA A O 1
ATOM 712 N N . ILE A 1 86 ? 6.75 -16.969 -2.162 1 97.44 86 ILE A N 1
ATOM 713 C CA . ILE A 1 86 ? 5.758 -17.234 -1.127 1 97.44 86 ILE A CA 1
ATOM 714 C C . ILE A 1 86 ? 6.461 -17.594 0.182 1 97.44 86 ILE A C 1
ATOM 716 O O . ILE A 1 86 ? 7.285 -18.5 0.221 1 97.44 86 ILE A O 1
ATOM 720 N N . SER A 1 87 ? 6.094 -16.844 1.222 1 97.19 87 SER A N 1
ATOM 721 C CA . SER A 1 87 ? 6.812 -17.047 2.477 1 97.19 87 SER A CA 1
ATOM 722 C C . SER A 1 87 ? 6.016 -17.922 3.441 1 97.19 87 SER A C 1
ATOM 724 O O . SER A 1 87 ? 6.578 -18.5 4.367 1 97.19 87 SER A O 1
ATOM 726 N N . GLN A 1 88 ? 4.734 -17.922 3.303 1 96 88 GLN A N 1
ATOM 727 C CA . GLN A 1 88 ? 3.877 -18.625 4.254 1 96 88 GLN A CA 1
ATOM 728 C C . GLN A 1 88 ? 2.625 -19.172 3.57 1 96 88 GLN A C 1
ATOM 730 O O . GLN A 1 88 ? 2.041 -18.5 2.713 1 96 88 GLN A O 1
ATOM 735 N N . TRP A 1 89 ? 2.287 -20.328 4.043 1 95.5 89 TRP A N 1
ATOM 736 C CA . TRP A 1 89 ? 1.021 -20.938 3.66 1 95.5 89 TRP A CA 1
ATOM 737 C C . TRP A 1 89 ? 0.109 -21.109 4.871 1 95.5 89 TRP A C 1
ATOM 739 O O . TRP A 1 89 ? 0.544 -21.594 5.918 1 95.5 89 TRP A O 1
ATOM 749 N N . GLY A 1 90 ? -1.069 -20.609 4.723 1 95.81 90 GLY A N 1
ATOM 750 C CA . GLY A 1 90 ? -2.129 -20.969 5.648 1 95.81 90 GLY A CA 1
ATOM 751 C C . GLY A 1 90 ? -3.051 -22.047 5.109 1 95.81 90 GLY A C 1
ATOM 752 O O . GLY A 1 90 ? -2.77 -22.656 4.074 1 95.81 90 GLY A O 1
ATOM 753 N N . ARG A 1 91 ? -4.094 -22.328 5.859 1 96.75 91 ARG A N 1
ATOM 754 C CA . ARG A 1 91 ? -5.082 -23.297 5.391 1 96.75 91 ARG A CA 1
ATOM 755 C C . ARG A 1 91 ? -5.805 -22.781 4.152 1 96.75 91 ARG A C 1
ATOM 757 O O . ARG A 1 91 ? -5.965 -23.516 3.172 1 96.75 91 ARG A O 1
ATOM 764 N N . ALA A 1 92 ? -6.246 -21.516 4.242 1 97.75 92 ALA A N 1
ATOM 765 C CA . ALA A 1 92 ? -6.98 -20.859 3.156 1 97.75 92 ALA A CA 1
ATOM 766 C C . ALA A 1 92 ? -6.379 -19.5 2.816 1 97.75 92 ALA A C 1
ATOM 768 O O . ALA A 1 92 ? -7.109 -18.531 2.627 1 97.75 92 ALA A O 1
ATOM 769 N N . SER A 1 93 ? -5 -19.469 2.896 1 98 93 SER A N 1
ATOM 770 C CA . SER A 1 93 ? -4.32 -18.203 2.627 1 98 93 SER A CA 1
ATOM 771 C C . SER A 1 93 ? -2.861 -18.438 2.246 1 98 93 SER A C 1
ATOM 773 O O . SER A 1 93 ? -2.332 -19.531 2.42 1 98 93 SER A O 1
ATOM 775 N N . MET A 1 94 ? -2.256 -17.438 1.731 1 97.44 94 MET A N 1
ATOM 776 C CA . MET A 1 94 ? -0.814 -17.438 1.494 1 97.44 94 MET A CA 1
ATOM 777 C C . MET A 1 94 ? -0.265 -16.016 1.569 1 97.44 94 MET A C 1
ATOM 779 O O . MET A 1 94 ? -1.007 -15.039 1.39 1 97.44 94 MET A O 1
ATOM 783 N N . ARG A 1 95 ? 1.035 -15.938 1.811 1 98.44 95 ARG A N 1
ATOM 784 C CA . ARG A 1 95 ? 1.718 -14.648 1.883 1 98.44 95 ARG A CA 1
ATOM 785 C C . ARG A 1 95 ? 2.842 -14.562 0.855 1 98.44 95 ARG A C 1
ATOM 787 O O . ARG A 1 95 ? 3.742 -15.406 0.843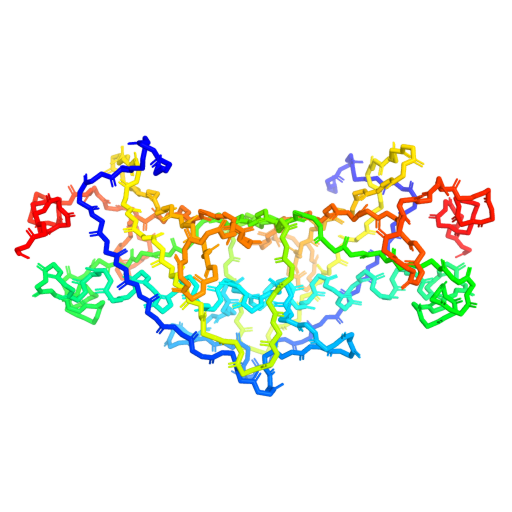 1 98.44 95 ARG A O 1
ATOM 794 N N . PHE A 1 96 ? 2.74 -13.586 -0.005 1 98.5 96 PHE A N 1
ATOM 795 C CA . PHE A 1 96 ? 3.859 -13.234 -0.873 1 98.5 96 PHE A CA 1
ATOM 796 C C . PHE A 1 96 ? 4.781 -12.227 -0.189 1 98.5 96 PHE A C 1
ATOM 798 O O . PHE A 1 96 ? 4.316 -11.344 0.536 1 98.5 96 PHE A O 1
ATOM 805 N N . VAL A 1 97 ? 6.074 -12.398 -0.508 1 98.75 97 VAL A N 1
ATOM 806 C CA . VAL A 1 97 ? 7.062 -11.438 -0.031 1 98.75 97 VAL A CA 1
ATOM 807 C C . VAL A 1 97 ? 7.863 -10.883 -1.21 1 98.75 97 VAL A C 1
ATOM 809 O O . VAL A 1 97 ? 8.023 -11.562 -2.229 1 98.75 97 VAL A O 1
ATOM 812 N N . TYR A 1 98 ? 8.305 -9.656 -1.026 1 98.81 98 TYR A N 1
ATOM 813 C CA . TYR A 1 98 ? 8.977 -8.93 -2.098 1 98.81 98 TYR A CA 1
ATOM 814 C C . TYR A 1 98 ? 10.219 -8.219 -1.579 1 98.81 98 TYR A C 1
ATOM 816 O O . TYR A 1 98 ? 10.219 -7.676 -0.472 1 98.81 98 TYR A O 1
ATOM 824 N N . GLU A 1 99 ? 11.234 -8.219 -2.332 1 98.88 99 GLU A N 1
ATOM 825 C CA . GLU A 1 99 ? 12.359 -7.293 -2.24 1 98.88 99 GLU A CA 1
ATOM 826 C C . GLU A 1 99 ? 12.586 -6.57 -3.564 1 98.88 99 GLU A C 1
ATOM 828 O O . GLU A 1 99 ? 12.688 -7.207 -4.617 1 98.88 99 GLU A O 1
ATOM 833 N N . MET A 1 100 ? 12.609 -5.309 -3.525 1 98.94 100 MET A N 1
ATOM 834 C CA . MET A 1 100 ? 12.961 -4.508 -4.695 1 98.94 100 MET A CA 1
ATOM 835 C C . MET A 1 100 ? 14.383 -3.969 -4.578 1 98.94 100 MET A C 1
ATOM 837 O O . MET A 1 100 ? 14.719 -3.309 -3.596 1 98.94 100 MET A O 1
ATOM 841 N N . TRP A 1 101 ? 15.156 -4.191 -5.594 1 98.88 101 TRP A N 1
ATOM 842 C CA . TRP A 1 101 ? 16.562 -3.801 -5.648 1 98.88 101 TRP A CA 1
ATOM 843 C C . TRP A 1 101 ? 16.828 -2.922 -6.863 1 98.88 101 TRP A C 1
ATOM 845 O O . TRP A 1 101 ? 16.047 -2.9 -7.812 1 98.88 101 TRP A O 1
ATOM 855 N N . ASN A 1 102 ? 17.906 -2.189 -6.742 1 98.75 102 ASN A N 1
ATOM 856 C CA . ASN A 1 102 ? 18.359 -1.489 -7.941 1 98.75 102 ASN A CA 1
ATOM 857 C C . ASN A 1 102 ? 18.859 -2.463 -9.008 1 98.75 102 ASN A C 1
ATOM 859 O O . ASN A 1 102 ? 18.906 -3.674 -8.773 1 98.75 102 ASN A O 1
ATOM 863 N N . GLU A 1 103 ? 19.219 -1.987 -10.148 1 98.38 103 GLU A N 1
ATOM 864 C CA . GLU A 1 103 ? 19.484 -2.777 -11.344 1 98.38 103 GLU A CA 1
ATOM 865 C C . GLU A 1 103 ? 20.5 -3.873 -11.07 1 98.38 103 GLU A C 1
ATOM 867 O O . GLU A 1 103 ? 20.297 -5.031 -11.43 1 98.38 103 GLU A O 1
ATOM 872 N N . ASP A 1 104 ? 21.531 -3.551 -10.391 1 98 104 ASP A N 1
ATOM 873 C CA . ASP A 1 104 ? 22.609 -4.52 -10.188 1 98 104 ASP A CA 1
ATOM 874 C C . ASP A 1 104 ? 22.453 -5.234 -8.844 1 98 104 ASP A C 1
ATOM 876 O O . ASP A 1 104 ? 23.359 -5.953 -8.406 1 98 104 ASP A O 1
ATOM 880 N N . LYS A 1 105 ? 21.359 -5.008 -8.117 1 97.94 105 LYS A N 1
ATOM 881 C CA . LYS A 1 105 ? 20.984 -5.688 -6.883 1 97.94 105 LYS A CA 1
ATOM 882 C C . LYS A 1 105 ? 22.016 -5.418 -5.781 1 97.94 105 LYS A C 1
ATOM 884 O O . LYS A 1 105 ? 22.328 -6.309 -4.988 1 97.94 105 LYS A O 1
ATOM 889 N N . THR A 1 106 ? 22.547 -4.168 -5.699 1 98.06 106 THR A N 1
ATOM 890 C CA . THR A 1 106 ? 23.5 -3.801 -4.668 1 98.06 106 THR A CA 1
ATOM 891 C C . THR A 1 106 ? 22.859 -2.922 -3.605 1 98.06 106 THR A C 1
ATOM 893 O O . THR A 1 106 ? 23.406 -2.74 -2.52 1 98.06 106 THR A O 1
ATOM 896 N N . ARG A 1 107 ? 21.75 -2.332 -3.924 1 98.38 107 ARG A N 1
ATOM 897 C CA . ARG A 1 107 ? 21.047 -1.446 -3.006 1 98.38 107 ARG A CA 1
ATOM 898 C C . ARG A 1 107 ? 19.578 -1.855 -2.873 1 98.38 107 ARG A C 1
ATOM 900 O O . ARG A 1 107 ? 18.859 -1.932 -3.869 1 98.38 107 ARG A O 1
ATOM 907 N N . LEU A 1 108 ? 19.203 -2.166 -1.662 1 98.75 108 LEU A N 1
ATOM 908 C CA . LEU A 1 108 ? 17.797 -2.475 -1.369 1 98.75 108 LEU A CA 1
ATOM 909 C C . LEU A 1 108 ? 16.953 -1.211 -1.392 1 98.75 108 LEU A C 1
ATOM 911 O O . LEU A 1 108 ? 17.25 -0.239 -0.696 1 98.75 108 LEU A O 1
ATOM 915 N N . LEU A 1 109 ? 15.891 -1.223 -2.215 1 98.88 109 LEU A N 1
ATOM 916 C CA . LEU A 1 109 ? 15.031 -0.057 -2.371 1 98.88 109 LEU A CA 1
ATOM 917 C C . LEU A 1 109 ? 13.789 -0.179 -1.497 1 98.88 109 LEU A C 1
ATOM 919 O O . LEU A 1 109 ? 13.328 0.811 -0.922 1 98.88 109 LEU A O 1
ATOM 923 N N . ALA A 1 110 ? 13.25 -1.367 -1.399 1 98.88 110 ALA A N 1
ATOM 924 C CA . ALA A 1 110 ? 12.047 -1.592 -0.609 1 98.88 110 ALA A CA 1
ATOM 925 C C . ALA A 1 110 ? 11.836 -3.078 -0.333 1 98.88 110 ALA A C 1
ATOM 927 O O . ALA A 1 110 ? 12.367 -3.93 -1.051 1 98.88 110 ALA A O 1
ATOM 928 N N . THR A 1 111 ? 11.125 -3.393 0.728 1 98.88 111 THR A N 1
ATOM 929 C CA . THR A 1 111 ? 10.562 -4.711 0.998 1 98.88 111 THR A CA 1
ATOM 930 C C . THR A 1 111 ? 9.047 -4.625 1.175 1 98.88 111 THR A C 1
ATOM 932 O O . THR A 1 111 ? 8.516 -3.562 1.496 1 98.88 111 THR A O 1
ATOM 935 N N . GLY A 1 112 ? 8.414 -5.715 0.886 1 98.81 112 GLY A N 1
ATOM 936 C CA . GLY A 1 112 ? 6.973 -5.711 1.071 1 98.81 112 GLY A CA 1
ATOM 937 C C . GLY A 1 112 ? 6.379 -7.102 1.134 1 98.81 112 GLY A C 1
ATOM 938 O O . GLY A 1 112 ? 7.09 -8.094 0.984 1 98.81 112 GLY A O 1
ATOM 939 N N . SER A 1 113 ? 5.074 -7.148 1.452 1 98.88 113 SER A N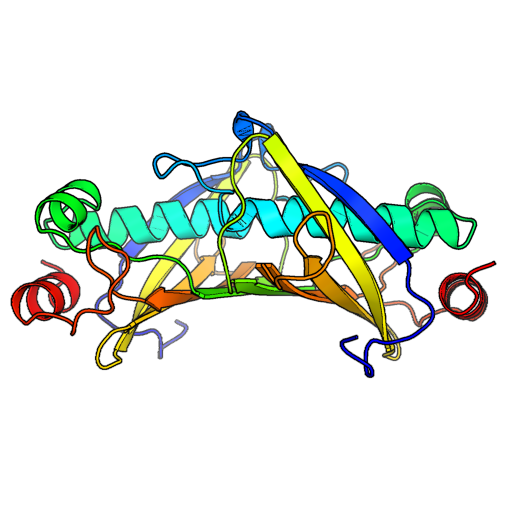 1
ATOM 940 C CA . SER A 1 113 ? 4.332 -8.406 1.467 1 98.88 113 SER A CA 1
ATOM 941 C C . SER A 1 113 ? 2.852 -8.172 1.192 1 98.88 113 SER A C 1
ATOM 943 O O . SER A 1 113 ? 2.332 -7.082 1.428 1 98.88 113 SER A O 1
ATOM 945 N N . THR A 1 114 ? 2.24 -9.117 0.673 1 98.88 114 THR A N 1
ATOM 946 C CA . THR A 1 114 ? 0.79 -9.172 0.535 1 98.88 114 THR A CA 1
ATOM 947 C C . THR A 1 114 ? 0.25 -10.508 1.028 1 98.88 114 THR A C 1
ATOM 949 O O . THR A 1 114 ? 0.812 -11.562 0.72 1 98.88 114 THR A O 1
ATOM 952 N N . GLN A 1 115 ? -0.758 -10.43 1.838 1 98.81 115 GLN A N 1
ATOM 953 C CA . GLN A 1 115 ? -1.492 -11.617 2.273 1 98.81 115 GLN A CA 1
ATOM 954 C C . GLN A 1 115 ? -2.744 -11.828 1.428 1 98.81 115 GLN A C 1
ATOM 956 O O . GLN A 1 115 ? -3.535 -10.898 1.238 1 98.81 115 GLN A O 1
ATOM 961 N N . HIS A 1 116 ? -2.906 -13.031 0.96 1 98.31 116 HIS A N 1
ATOM 962 C CA . HIS A 1 116 ? -4.043 -13.359 0.105 1 98.31 116 HIS A CA 1
ATOM 963 C C . HIS A 1 116 ? -4.902 -14.453 0.725 1 98.31 116 HIS A C 1
ATOM 965 O O . HIS A 1 116 ? -4.383 -15.484 1.161 1 98.31 116 HIS A O 1
ATOM 971 N N . ALA A 1 117 ? -6.152 -14.219 0.787 1 98 117 ALA A N 1
ATOM 972 C CA . ALA A 1 117 ? -7.09 -15.305 1.044 1 98 117 ALA A CA 1
ATOM 973 C C . ALA A 1 117 ? -7.359 -16.109 -0.225 1 98 117 ALA A C 1
ATOM 975 O O . ALA A 1 117 ? -7.07 -15.648 -1.332 1 98 117 ALA A O 1
ATOM 976 N N . LEU A 1 118 ? -7.816 -17.312 -0.003 1 97.5 118 LEU A N 1
ATOM 977 C CA . LEU A 1 118 ? -8.344 -18.125 -1.102 1 97.5 118 LEU A CA 1
ATOM 978 C C . LEU A 1 118 ? -9.859 -18.25 -0.996 1 97.5 118 LEU A C 1
ATOM 980 O O . LEU A 1 118 ? -10.375 -18.797 -0.019 1 97.5 118 LEU A O 1
ATOM 984 N N . VAL A 1 119 ? -10.531 -17.75 -1.985 1 96.69 119 VAL A N 1
ATOM 985 C CA . VAL A 1 119 ? -11.992 -17.844 -1.969 1 96.69 119 VAL A CA 1
ATOM 986 C C . VAL A 1 119 ? -12.492 -18.328 -3.324 1 96.69 119 VAL A C 1
ATOM 988 O O . VAL A 1 119 ? -11.781 -18.234 -4.328 1 96.69 119 VAL A O 1
ATOM 991 N N . ASN A 1 120 ? -13.672 -18.891 -3.322 1 95.56 120 ASN A N 1
ATOM 992 C CA . ASN A 1 120 ? -14.305 -19.234 -4.594 1 95.56 120 ASN A CA 1
ATOM 993 C C . ASN A 1 120 ? -15.07 -18.047 -5.176 1 95.56 120 ASN A C 1
ATOM 995 O O . ASN A 1 120 ? -15.031 -16.953 -4.617 1 95.56 120 ASN A O 1
ATOM 999 N N . HIS A 1 121 ? -15.812 -18.25 -6.289 1 91.88 121 HIS A N 1
ATOM 1000 C CA . HIS A 1 121 ? -16.5 -17.172 -6.988 1 91.88 121 HIS A CA 1
ATOM 1001 C C . HIS A 1 121 ? -17.641 -16.609 -6.148 1 91.88 121 HIS A C 1
ATOM 1003 O O . HIS A 1 121 ? -18.094 -15.484 -6.383 1 91.88 121 HIS A O 1
ATOM 1009 N N . GLN A 1 122 ? -18.047 -17.375 -5.16 1 92.19 122 GLN A N 1
ATOM 1010 C CA . GLN A 1 122 ? -19.125 -16.922 -4.277 1 92.19 122 GLN A CA 1
ATOM 1011 C C . GLN A 1 122 ? -18.562 -16.156 -3.08 1 92.19 122 GLN A C 1
ATOM 1013 O O . GLN A 1 122 ? -19.328 -15.656 -2.254 1 92.19 122 GLN A O 1
ATOM 1018 N N . GLY A 1 123 ? -17.297 -16.047 -2.988 1 91.94 123 GLY A N 1
ATOM 1019 C CA . GLY A 1 123 ? -16.672 -15.312 -1.904 1 91.94 123 GLY A CA 1
ATOM 1020 C C . GLY A 1 123 ? -16.438 -16.156 -0.663 1 91.94 123 GLY A C 1
ATOM 1021 O O . GLY A 1 123 ? -16.109 -15.625 0.397 1 91.94 123 GLY A O 1
ATOM 1022 N N . ARG A 1 124 ? -16.578 -17.562 -0.853 1 95.19 124 ARG A N 1
ATOM 1023 C CA . ARG A 1 124 ? -16.375 -18.453 0.281 1 95.19 124 ARG A CA 1
ATOM 1024 C C . ARG A 1 124 ? -14.938 -18.938 0.361 1 95.19 124 ARG A C 1
ATOM 1026 O O . ARG A 1 124 ? -14.32 -19.234 -0.664 1 95.19 124 ARG A O 1
ATOM 1033 N N . PRO A 1 125 ? -14.422 -18.938 1.608 1 97 125 PRO A N 1
ATOM 1034 C CA . PRO A 1 125 ? -13.047 -19.438 1.759 1 97 125 PRO A CA 1
ATOM 1035 C C . PRO A 1 125 ? -12.891 -20.875 1.26 1 97 125 PRO A C 1
ATOM 1037 O O . PRO A 1 125 ? -13.781 -21.703 1.453 1 97 125 PRO A O 1
ATOM 1040 N N . VAL A 1 126 ? -11.844 -21.109 0.621 1 96.62 126 VAL A N 1
ATOM 1041 C CA . VAL A 1 126 ? -11.484 -22.438 0.129 1 96.62 126 VAL A CA 1
ATOM 1042 C C . VAL A 1 126 ? -10.086 -22.812 0.613 1 96.62 126 VAL A C 1
ATOM 1044 O O . VAL A 1 126 ? -9.18 -21.969 0.601 1 96.62 126 VAL A O 1
ATOM 1047 N N . ALA A 1 127 ? -9.938 -24.047 1.035 1 97.31 127 ALA A N 1
ATOM 1048 C CA . ALA A 1 127 ? -8.609 -24.516 1.413 1 97.31 127 ALA A CA 1
ATOM 1049 C C . ALA A 1 127 ? -7.672 -24.531 0.21 1 97.31 127 ALA A C 1
ATOM 1051 O O . ALA A 1 127 ? -8.102 -24.766 -0.921 1 97.31 127 ALA A O 1
ATOM 1052 N N . VAL A 1 128 ? -6.371 -24.281 0.505 1 96.06 128 VAL A N 1
ATOM 1053 C CA . VAL A 1 128 ? -5.387 -24.375 -0.566 1 96.06 128 VAL A CA 1
ATOM 1054 C C . VAL A 1 128 ? -5.375 -25.781 -1.146 1 96.06 128 VAL A C 1
ATOM 1056 O O . VAL A 1 128 ? -4.992 -26.734 -0.463 1 96.06 128 VAL A O 1
ATOM 1059 N N . PRO A 1 129 ? -5.715 -25.859 -2.393 1 94.81 129 PRO A N 1
ATOM 1060 C CA . PRO A 1 129 ? -5.719 -27.203 -2.965 1 94.81 129 PRO A CA 1
ATOM 1061 C C . PRO A 1 129 ? -4.312 -27.719 -3.268 1 94.81 129 PRO A C 1
ATOM 1063 O O . PRO A 1 129 ? -3.393 -26.922 -3.486 1 94.81 129 PRO A O 1
ATOM 1066 N N . ASP A 1 130 ? -4.211 -29.031 -3.371 1 93.62 130 ASP A N 1
ATOM 1067 C CA . ASP A 1 130 ? -2.912 -29.672 -3.588 1 93.62 130 ASP A CA 1
ATOM 1068 C C . ASP A 1 130 ? -2.287 -29.203 -4.902 1 93.62 130 ASP A C 1
ATOM 1070 O O . ASP A 1 130 ? -1.085 -28.938 -4.965 1 93.62 130 ASP A O 1
ATOM 1074 N N . TRP A 1 131 ? -3.09 -29.125 -5.891 1 91.69 131 TRP A N 1
ATOM 1075 C CA . TRP A 1 131 ? -2.545 -28.781 -7.199 1 91.69 131 TRP A CA 1
ATOM 1076 C C . TRP A 1 131 ? -1.925 -27.391 -7.176 1 91.69 131 TRP A C 1
ATOM 1078 O O . TRP A 1 131 ? -0.912 -27.141 -7.836 1 91.69 131 TRP A O 1
ATOM 1088 N N . LEU A 1 132 ? -2.533 -26.469 -6.477 1 92.75 132 LEU A N 1
ATOM 1089 C CA . LEU A 1 132 ? -2.018 -25.109 -6.398 1 92.75 132 LEU A CA 1
ATOM 1090 C C . LEU A 1 132 ? -0.727 -25.062 -5.586 1 92.75 132 LEU A C 1
ATOM 1092 O O . LEU A 1 132 ? 0.231 -24.391 -5.977 1 92.75 132 LEU A O 1
ATOM 1096 N N . ARG A 1 133 ? -0.74 -25.75 -4.484 1 92.06 133 ARG A N 1
ATOM 1097 C CA . ARG A 1 133 ? 0.458 -25.844 -3.654 1 92.06 133 ARG A CA 1
ATOM 1098 C C . ARG A 1 133 ? 1.626 -26.422 -4.441 1 92.06 133 ARG A C 1
ATOM 1100 O O . ARG A 1 133 ? 2.75 -25.922 -4.355 1 92.06 133 ARG A O 1
ATOM 1107 N N . GLU A 1 134 ? 1.339 -27.469 -5.145 1 91.12 134 GLU A N 1
ATOM 1108 C CA . GLU A 1 134 ? 2.365 -28.125 -5.953 1 91.12 134 GLU A CA 1
ATOM 1109 C C . GLU A 1 134 ? 2.859 -27.203 -7.062 1 91.12 134 GLU A C 1
ATOM 1111 O O . GLU A 1 134 ? 4.062 -27.125 -7.328 1 91.12 134 GLU A O 1
ATOM 1116 N N . LEU A 1 135 ? 1.928 -26.547 -7.699 1 89 135 LEU A N 1
ATOM 1117 C CA . LEU A 1 135 ? 2.254 -25.641 -8.789 1 89 135 LEU A CA 1
ATOM 1118 C C . LEU A 1 135 ? 3.166 -24.516 -8.312 1 89 135 LEU A C 1
ATOM 1120 O O . LEU A 1 135 ? 4.203 -24.25 -8.922 1 89 135 LEU A O 1
ATOM 1124 N N . LEU A 1 136 ? 2.826 -23.859 -7.156 1 90 136 LEU A N 1
ATOM 1125 C CA . LEU A 1 136 ? 3.514 -22.672 -6.684 1 90 136 LEU A CA 1
ATOM 1126 C C . LEU A 1 136 ? 4.742 -23.031 -5.859 1 90 136 LEU A C 1
ATOM 1128 O O . LEU A 1 136 ? 5.582 -22.172 -5.578 1 90 136 LEU A O 1
ATOM 1132 N N . GLY A 1 137 ? 4.734 -24.266 -5.434 1 84.62 137 GLY A N 1
ATOM 1133 C CA . GLY A 1 137 ? 5.895 -24.75 -4.711 1 84.62 137 GLY A CA 1
ATOM 1134 C C . GLY A 1 137 ? 7.008 -25.234 -5.621 1 84.62 137 GLY A C 1
ATOM 1135 O O . GLY A 1 137 ? 8.109 -25.531 -5.156 1 84.62 137 GLY A O 1
ATOM 1136 N N . ASN A 1 138 ? 6.68 -25.406 -6.871 1 75.19 138 ASN A N 1
ATOM 1137 C CA . ASN A 1 138 ? 7.66 -25.953 -7.805 1 75.19 138 ASN A CA 1
ATOM 1138 C C . ASN A 1 138 ? 8 -24.953 -8.906 1 75.19 138 ASN A C 1
ATOM 1140 O O . ASN A 1 138 ? 7.102 -24.406 -9.547 1 75.19 138 ASN A O 1
ATOM 1144 N N . LEU A 1 139 ? 9.023 -24.156 -8.758 1 69 139 LEU A N 1
ATOM 1145 C CA . LEU A 1 139 ? 9.477 -23.359 -9.891 1 69 139 LEU A CA 1
ATOM 1146 C C . LEU A 1 139 ? 10.281 -24.203 -10.867 1 69 139 LEU A C 1
ATOM 1148 O O . LEU A 1 139 ? 11.141 -24.984 -10.453 1 69 139 LEU A O 1
ATOM 1152 N N . ASN A 1 140 ? 9.664 -24.531 -12.062 1 54.12 140 ASN A N 1
ATOM 1153 C CA . ASN A 1 140 ? 10.406 -25.281 -13.07 1 54.12 140 ASN A CA 1
ATOM 1154 C C . ASN A 1 140 ? 11.656 -24.531 -13.516 1 54.12 140 ASN A C 1
ATOM 1156 O O . ASN A 1 140 ? 11.664 -23.297 -13.562 1 54.12 140 ASN A O 1
ATOM 1160 N N . MET B 1 1 ? -19.328 3.049 17.281 1 35.69 1 MET B N 1
ATOM 1161 C CA . MET B 1 1 ? -18.406 4.145 17.047 1 35.69 1 MET B CA 1
ATOM 1162 C C . MET B 1 1 ? -16.984 3.75 17.469 1 35.69 1 MET B C 1
ATOM 1164 O O . MET B 1 1 ? -16.797 3.109 18.5 1 35.69 1 MET B O 1
ATOM 1168 N N . HIS B 1 2 ? -16.141 3.314 16.562 1 48.69 2 HIS B N 1
ATOM 1169 C CA . HIS B 1 2 ? -14.797 2.807 16.859 1 48.69 2 HIS B CA 1
ATOM 1170 C C . HIS B 1 2 ? -14.062 3.723 17.828 1 48.69 2 HIS B C 1
ATOM 1172 O O . HIS B 1 2 ? -13.648 4.824 17.453 1 48.69 2 HIS B O 1
ATOM 1178 N N . ASP B 1 3 ? -14.414 3.793 19.016 1 61.38 3 ASP B N 1
ATOM 1179 C CA . ASP B 1 3 ? -14.25 4.727 20.125 1 61.38 3 ASP B CA 1
ATOM 1180 C C . ASP B 1 3 ? -12.789 5.129 20.297 1 61.38 3 ASP B C 1
ATOM 1182 O O . ASP B 1 3 ? -12.492 6.262 20.688 1 61.38 3 ASP B O 1
ATOM 1186 N N . ASP B 1 4 ? -11.781 4.344 19.812 1 86.25 4 ASP B N 1
ATOM 1187 C CA . ASP B 1 4 ? -10.414 4.598 20.266 1 86.25 4 ASP B CA 1
ATOM 1188 C C . ASP B 1 4 ? -9.57 5.207 19.141 1 86.25 4 ASP B C 1
ATOM 1190 O O . ASP B 1 4 ? -8.344 5.09 19.141 1 86.25 4 ASP B O 1
ATOM 1194 N N . PHE B 1 5 ? -10.328 5.887 18.188 1 94.25 5 PHE B N 1
ATOM 1195 C CA . PHE B 1 5 ? -9.57 6.52 17.125 1 94.25 5 PHE B CA 1
ATOM 1196 C C . PHE B 1 5 ? -8.914 7.809 17.609 1 94.25 5 PHE B C 1
ATOM 1198 O O . PHE B 1 5 ? -9.539 8.594 18.328 1 94.25 5 PHE B O 1
ATOM 1205 N N . PRO B 1 6 ? -7.703 8.086 17.219 1 95.19 6 PRO B N 1
ATOM 1206 C CA . PRO B 1 6 ? -6.98 9.242 17.75 1 95.19 6 PRO B CA 1
ATOM 1207 C C . PRO B 1 6 ? -7.641 10.57 17.391 1 95.19 6 PRO B C 1
ATOM 1209 O O . PRO B 1 6 ? -8.484 10.625 16.5 1 95.19 6 PRO B O 1
ATOM 1212 N N . SER B 1 7 ? -7.215 11.555 18.25 1 93.12 7 SER B N 1
ATOM 1213 C CA . SER B 1 7 ? -7.648 12.922 18 1 93.12 7 SER B CA 1
ATOM 1214 C C . SER B 1 7 ? -6.465 13.883 17.984 1 93.12 7 SER B C 1
ATOM 1216 O O . SER B 1 7 ? -5.492 13.688 18.719 1 93.12 7 SER B O 1
ATOM 1218 N N . PRO B 1 8 ? -6.586 14.977 17.25 1 94.69 8 PRO B N 1
ATOM 1219 C CA . PRO B 1 8 ? -7.715 15.336 16.375 1 94.69 8 PRO B CA 1
ATOM 1220 C C . PRO B 1 8 ? -7.793 14.461 15.125 1 94.69 8 PRO B C 1
ATOM 1222 O O . PRO B 1 8 ? -6.805 13.828 14.75 1 94.69 8 PRO B O 1
ATOM 1225 N N . ALA B 1 9 ? -8.984 14.398 14.516 1 97.06 9 ALA B N 1
ATOM 1226 C CA . ALA B 1 9 ? -9.234 13.602 13.32 1 97.06 9 ALA B CA 1
ATOM 1227 C C . ALA B 1 9 ? -10.156 14.344 12.352 1 97.06 9 ALA B C 1
ATOM 1229 O O . ALA B 1 9 ? -10.875 15.258 12.75 1 97.06 9 ALA B O 1
ATOM 1230 N N . ILE B 1 10 ? -10.086 13.977 11.055 1 97.38 10 ILE B N 1
ATOM 1231 C CA . ILE B 1 10 ? -11.031 14.508 10.078 1 97.38 10 ILE B CA 1
ATOM 1232 C C . ILE B 1 10 ? -11.664 13.359 9.289 1 97.38 10 ILE B C 1
ATOM 1234 O O . ILE B 1 10 ? -11.18 12.227 9.344 1 97.38 10 ILE B O 1
ATOM 1238 N N . TRP B 1 11 ? -12.75 13.719 8.633 1 98.12 11 TRP B N 1
ATOM 1239 C CA . TRP B 1 11 ? -13.359 12.844 7.637 1 98.12 11 TRP B CA 1
ATOM 1240 C C . TRP B 1 11 ? -13.133 13.391 6.23 1 98.12 11 TRP B C 1
ATOM 1242 O O . TRP B 1 11 ? -13.258 14.594 5.992 1 98.12 11 TRP B O 1
ATOM 1252 N N . PHE B 1 12 ? -12.766 12.586 5.371 1 98.62 12 PHE B N 1
ATOM 1253 C CA . PHE B 1 12 ? -12.586 12.891 3.955 1 98.62 12 PHE B CA 1
ATOM 1254 C C . PHE B 1 12 ? -13.469 11.984 3.098 1 98.62 12 PHE B C 1
ATOM 1256 O O . PHE B 1 12 ? -13.508 10.773 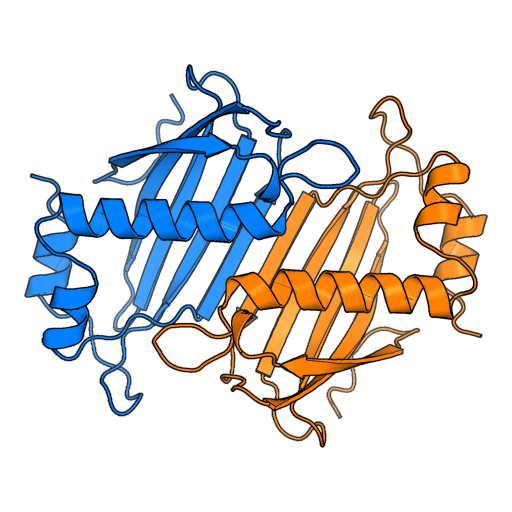3.299 1 98.62 12 PHE B O 1
ATOM 1263 N N . THR B 1 13 ? -14.219 12.625 2.152 1 98.81 13 THR B N 1
ATOM 1264 C CA . THR B 1 13 ? -15.125 11.883 1.287 1 98.81 13 THR B CA 1
ATOM 1265 C C . THR B 1 13 ? -14.508 11.672 -0.091 1 98.81 13 THR B C 1
ATOM 1267 O O . THR B 1 13 ? -13.906 12.586 -0.654 1 98.81 13 THR B O 1
ATOM 1270 N N . HIS B 1 14 ? -14.664 10.477 -0.615 1 98.88 14 HIS B N 1
ATOM 1271 C CA . HIS B 1 14 ? -14.156 10.141 -1.942 1 98.88 14 HIS B CA 1
ATOM 1272 C C . HIS B 1 14 ? -15.141 9.258 -2.703 1 98.88 14 HIS B C 1
ATOM 1274 O O . HIS B 1 14 ? -15.625 8.258 -2.17 1 98.88 14 HIS B O 1
ATOM 1280 N N . ARG B 1 15 ? -15.492 9.641 -3.9 1 98.88 15 ARG B N 1
ATOM 1281 C CA . ARG B 1 15 ? -16.266 8.789 -4.797 1 98.88 15 ARG B CA 1
ATOM 1282 C C . ARG B 1 15 ? -15.367 7.91 -5.648 1 98.88 15 ARG B C 1
ATOM 1284 O O . ARG B 1 15 ? -14.531 8.414 -6.402 1 98.88 15 ARG B O 1
ATOM 1291 N N . ILE B 1 16 ? -15.594 6.566 -5.527 1 98.81 16 ILE B N 1
ATOM 1292 C CA . ILE B 1 16 ? -14.75 5.641 -6.273 1 98.81 16 ILE B CA 1
ATOM 1293 C C . ILE B 1 16 ? -14.984 5.812 -7.773 1 98.81 16 ILE B C 1
ATOM 1295 O O . ILE B 1 16 ? -16.125 5.688 -8.242 1 98.81 16 ILE B O 1
ATOM 1299 N N . SER B 1 17 ? -13.961 6.078 -8.5 1 98.44 17 SER B N 1
ATOM 1300 C CA . SER B 1 17 ? -14.078 6.277 -9.938 1 98.44 17 SER B CA 1
ATOM 1301 C C . SER B 1 17 ? -13.867 4.973 -10.695 1 98.44 17 SER B C 1
ATOM 1303 O O . SER B 1 17 ? -13.367 3.996 -10.133 1 98.44 17 SER B O 1
ATOM 1305 N N . TYR B 1 18 ? -14.172 4.98 -12.016 1 97.88 18 TYR B N 1
ATOM 1306 C CA . TYR B 1 18 ? -14.039 3.814 -12.875 1 97.88 18 TYR B CA 1
ATOM 1307 C C . TYR B 1 18 ? -12.586 3.363 -12.961 1 97.88 18 TYR B C 1
ATOM 1309 O O . TYR B 1 18 ? -12.297 2.166 -12.883 1 97.88 18 TYR B O 1
ATOM 1317 N N . GLY B 1 19 ? -11.664 4.23 -13.078 1 97.56 19 GLY B N 1
ATOM 1318 C CA . GLY B 1 19 ? -10.25 3.941 -13.258 1 97.56 19 GLY B CA 1
ATOM 1319 C C . GLY B 1 19 ? -9.578 3.418 -12 1 97.56 19 GLY B C 1
ATOM 1320 O O . GLY B 1 19 ? -8.453 2.914 -12.055 1 97.56 19 GLY B O 1
ATOM 1321 N N . GLU B 1 20 ? -10.258 3.484 -10.867 1 98.5 20 GLU B N 1
ATOM 1322 C CA . GLU B 1 20 ? -9.703 3.018 -9.602 1 98.5 20 GLU B CA 1
ATOM 1323 C C . GLU B 1 20 ? -10.094 1.569 -9.328 1 98.5 20 GLU B C 1
ATOM 1325 O O . GLU B 1 20 ? -9.625 0.964 -8.359 1 98.5 20 GLU B O 1
ATOM 1330 N N . THR B 1 21 ? -11.047 1.015 -10.156 1 98.31 21 THR B N 1
ATOM 1331 C CA . THR B 1 21 ? -11.516 -0.351 -9.953 1 98.31 21 THR B CA 1
ATOM 1332 C C . THR B 1 21 ? -10.727 -1.328 -10.82 1 98.31 21 THR B C 1
ATOM 1334 O O . THR B 1 21 ? -9.977 -0.915 -11.703 1 98.31 21 THR B O 1
ATOM 1337 N N . ASP B 1 22 ? -10.789 -2.59 -10.453 1 96.38 22 ASP B N 1
ATOM 1338 C CA . ASP B 1 22 ? -10.07 -3.613 -11.203 1 96.38 22 ASP B CA 1
ATOM 1339 C C . ASP B 1 22 ? -11.039 -4.562 -11.906 1 96.38 22 ASP B C 1
ATOM 1341 O O . ASP B 1 22 ? -12.242 -4.297 -11.969 1 96.38 22 ASP B O 1
ATOM 1345 N N . THR B 1 23 ? -10.484 -5.602 -12.555 1 91.19 23 THR B N 1
ATOM 1346 C CA . THR B 1 23 ? -11.242 -6.523 -13.398 1 91.19 23 THR B CA 1
ATOM 1347 C C . THR B 1 23 ? -12.367 -7.176 -12.602 1 91.19 23 THR B C 1
ATOM 1349 O O . THR B 1 23 ? -13.375 -7.598 -13.172 1 91.19 23 THR B O 1
ATOM 1352 N N . MET B 1 24 ? -12.242 -7.191 -11.258 1 90.69 24 MET B N 1
ATOM 1353 C CA . MET B 1 24 ? -13.258 -7.812 -10.422 1 90.69 24 MET B CA 1
ATOM 1354 C C . MET B 1 24 ? -14.352 -6.812 -10.062 1 90.69 24 MET B C 1
ATOM 1356 O O . MET B 1 24 ? -15.305 -7.152 -9.352 1 90.69 24 MET B O 1
ATOM 1360 N N . GLY B 1 25 ? -14.18 -5.535 -10.477 1 93.94 25 GLY B N 1
ATOM 1361 C CA . GLY B 1 25 ? -15.195 -4.52 -10.258 1 93.94 25 GLY B CA 1
ATOM 1362 C C . GLY B 1 25 ? -15.117 -3.877 -8.891 1 93.94 25 GLY B C 1
ATOM 1363 O O . GLY B 1 25 ? -16.094 -3.303 -8.406 1 93.94 25 GLY B O 1
ATOM 1364 N N . VAL B 1 26 ? -14.055 -4.07 -8.266 1 97.62 26 VAL B N 1
ATOM 1365 C CA . VAL B 1 26 ? -13.883 -3.494 -6.934 1 97.62 26 VAL B CA 1
ATOM 1366 C C . VAL B 1 26 ? -12.703 -2.52 -6.938 1 97.62 26 VAL B C 1
ATOM 1368 O O . VAL B 1 26 ? -11.906 -2.504 -7.879 1 97.62 26 VAL B O 1
ATOM 1371 N N . LEU B 1 27 ? -12.68 -1.664 -5.934 1 98.75 27 LEU B N 1
ATOM 1372 C CA . LEU B 1 27 ? -11.523 -0.782 -5.77 1 98.75 27 LEU B CA 1
ATOM 1373 C C . LEU B 1 27 ? -10.234 -1.584 -5.711 1 98.75 27 LEU B C 1
ATOM 1375 O O . LEU B 1 27 ? -10.086 -2.479 -4.875 1 98.75 27 LEU B O 1
ATOM 1379 N N . TYR B 1 28 ? -9.328 -1.227 -6.605 1 98.75 28 TYR B N 1
ATOM 1380 C CA . TYR B 1 28 ? -8.031 -1.889 -6.664 1 98.75 28 TYR B CA 1
ATOM 1381 C C . TYR B 1 28 ? -7.25 -1.671 -5.371 1 98.75 28 TYR B C 1
ATOM 1383 O O . TYR B 1 28 ? -7.188 -0.552 -4.859 1 98.75 28 TYR B O 1
ATOM 1391 N N . TYR B 1 29 ? -6.625 -2.734 -4.828 1 98.69 29 TYR B N 1
ATOM 1392 C CA . TYR B 1 29 ? -6.102 -2.711 -3.467 1 98.69 29 TYR B CA 1
ATOM 1393 C C . TYR B 1 29 ? -5.035 -1.632 -3.311 1 98.69 29 TYR B C 1
ATOM 1395 O O . TYR B 1 29 ? -4.91 -1.022 -2.246 1 98.69 29 TYR B O 1
ATOM 1403 N N . ALA B 1 30 ? -4.281 -1.364 -4.348 1 98.69 30 ALA B N 1
ATOM 1404 C CA . ALA B 1 30 ? -3.221 -0.365 -4.234 1 98.69 30 ALA B CA 1
ATOM 1405 C C . ALA B 1 30 ? -3.797 1.048 -4.223 1 98.69 30 ALA B C 1
ATOM 1407 O O . ALA B 1 30 ? -3.154 1.983 -3.742 1 98.69 30 ALA B O 1
ATOM 1408 N N . GLU B 1 31 ? -4.953 1.222 -4.746 1 98.81 31 GLU B N 1
ATOM 1409 C CA . GLU B 1 31 ? -5.562 2.543 -4.852 1 98.81 31 GLU B CA 1
ATOM 1410 C C . GLU B 1 31 ? -5.961 3.082 -3.482 1 98.81 31 GLU B C 1
ATOM 1412 O O . GLU B 1 31 ? -6.094 4.293 -3.301 1 98.81 31 GLU B O 1
ATOM 1417 N N . TYR B 1 32 ? -6.16 2.205 -2.529 1 98.94 32 TYR B N 1
ATOM 1418 C CA . TYR B 1 32 ? -6.465 2.645 -1.173 1 98.94 32 TYR B CA 1
ATOM 1419 C C . TYR B 1 32 ? -5.387 3.594 -0.656 1 98.94 32 TYR B C 1
ATOM 1421 O O . TYR B 1 32 ? -5.695 4.582 0.018 1 98.94 32 TYR B O 1
ATOM 1429 N N . LEU B 1 33 ? -4.125 3.334 -0.987 1 98.88 33 LEU B N 1
ATOM 1430 C CA . LEU B 1 33 ? -3.029 4.18 -0.532 1 98.88 33 LEU B CA 1
ATOM 1431 C C . LEU B 1 33 ? -3.104 5.562 -1.178 1 98.88 33 LEU B C 1
ATOM 1433 O O . LEU B 1 33 ? -2.736 6.562 -0.559 1 98.88 33 LEU B O 1
ATOM 1437 N N . HIS B 1 34 ? -3.564 5.645 -2.463 1 98.69 34 HIS B N 1
ATOM 1438 C CA . HIS B 1 34 ? -3.795 6.938 -3.098 1 98.69 34 HIS B CA 1
ATOM 1439 C C . HIS B 1 34 ? -4.855 7.734 -2.35 1 98.69 34 HIS B C 1
ATOM 1441 O O . HIS B 1 34 ? -4.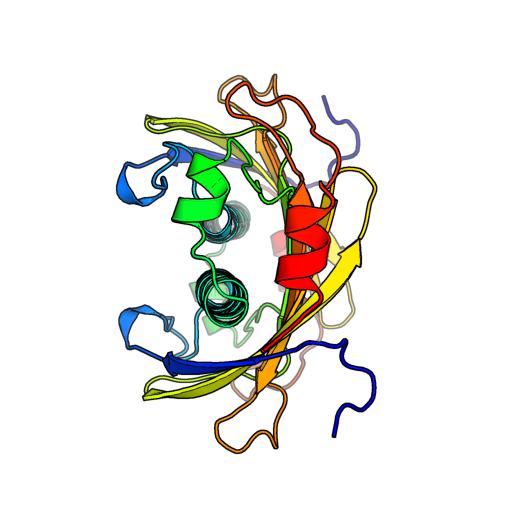688 8.938 -2.115 1 98.69 34 HIS B O 1
ATOM 1447 N N . ILE B 1 35 ? -5.891 7.066 -1.96 1 98.88 35 ILE B N 1
ATOM 1448 C CA . ILE B 1 35 ? -6.996 7.715 -1.268 1 98.88 35 ILE B CA 1
ATOM 1449 C C . ILE B 1 35 ? -6.547 8.156 0.123 1 98.88 35 ILE B C 1
ATOM 1451 O O . ILE B 1 35 ? -6.895 9.25 0.576 1 98.88 35 ILE B O 1
ATOM 1455 N N . PHE B 1 36 ? -5.719 7.305 0.829 1 98.88 36 PHE B N 1
ATOM 1456 C CA . PHE B 1 36 ? -5.156 7.688 2.119 1 98.88 36 PHE B CA 1
ATOM 1457 C C . PHE B 1 36 ? -4.305 8.945 1.985 1 98.88 36 PHE B C 1
ATOM 1459 O O . PHE B 1 36 ? -4.324 9.812 2.863 1 98.88 36 PHE B O 1
ATOM 1466 N N . GLU B 1 37 ? -3.533 9.055 0.917 1 98.5 37 GLU B N 1
ATOM 1467 C CA . GLU B 1 37 ? -2.717 10.242 0.696 1 98.5 37 GLU B CA 1
ATOM 1468 C C . GLU B 1 37 ? -3.586 11.492 0.551 1 98.5 37 GLU B C 1
ATOM 1470 O O . GLU B 1 37 ? -3.275 12.539 1.118 1 98.5 37 GLU B O 1
ATOM 1475 N N . ARG B 1 38 ? -4.652 11.367 -0.225 1 98.19 38 ARG B N 1
ATOM 1476 C CA . ARG B 1 38 ? -5.574 12.492 -0.369 1 98.19 38 ARG B CA 1
ATOM 1477 C C . ARG B 1 38 ? -6.176 12.883 0.976 1 98.19 38 ARG B C 1
ATOM 1479 O O . ARG B 1 38 ? -6.266 14.07 1.303 1 98.19 38 ARG B O 1
ATOM 1486 N N . ALA B 1 39 ? -6.543 11.883 1.725 1 98.56 39 ALA B N 1
ATOM 1487 C CA . ALA B 1 39 ? -7.125 12.133 3.041 1 98.56 39 ALA B CA 1
ATOM 1488 C C . ALA B 1 39 ? -6.121 12.812 3.967 1 98.56 39 ALA B C 1
ATOM 1490 O O . ALA B 1 39 ? -6.469 13.75 4.684 1 98.56 39 ALA B O 1
ATOM 1491 N N . ARG B 1 40 ? -4.914 12.367 4.012 1 97.12 40 ARG B N 1
ATOM 1492 C CA . ARG B 1 40 ? -3.881 12.961 4.855 1 97.12 40 ARG B CA 1
ATOM 1493 C C . ARG B 1 40 ? -3.59 14.398 4.441 1 97.12 40 ARG B C 1
ATOM 1495 O O . ARG B 1 40 ? -3.336 15.258 5.289 1 97.12 40 ARG B O 1
ATOM 1502 N N . SER B 1 41 ? -3.6 14.617 3.109 1 96.38 41 SER B N 1
ATOM 1503 C CA . SER B 1 41 ? -3.422 15.984 2.619 1 96.38 41 SER B CA 1
ATOM 1504 C C . SER B 1 41 ? -4.535 16.906 3.111 1 96.38 41 SER B C 1
ATOM 1506 O O . SER B 1 41 ? -4.281 18.031 3.525 1 96.38 41 SER B O 1
ATOM 1508 N N . GLU B 1 42 ? -5.754 16.406 3.131 1 96.62 42 GLU B N 1
ATOM 1509 C CA . GLU B 1 42 ? -6.887 17.172 3.637 1 96.62 42 GLU B CA 1
ATOM 1510 C C . GLU B 1 42 ? -6.766 17.406 5.141 1 96.62 42 GLU B C 1
ATOM 1512 O O . GLU B 1 42 ? -7.164 18.453 5.641 1 96.62 42 GLU B O 1
ATOM 1517 N N . PHE B 1 43 ? -6.246 16.422 5.863 1 97 43 PHE B N 1
ATOM 1518 C CA . PHE B 1 43 ? -6 16.578 7.293 1 97 43 PHE B CA 1
ATOM 1519 C C . PHE B 1 43 ? -5.07 17.766 7.555 1 97 43 PHE B C 1
ATOM 1521 O O . PHE B 1 43 ? -5.375 18.625 8.383 1 97 43 PHE B O 1
ATOM 1528 N N . ILE B 1 44 ? -4.004 17.812 6.828 1 93.88 44 ILE B N 1
ATOM 1529 C CA . ILE B 1 44 ? -3.023 18.875 6.988 1 93.88 44 ILE B CA 1
ATOM 1530 C C . ILE B 1 44 ? -3.66 20.219 6.633 1 93.88 44 ILE B C 1
ATOM 1532 O O . ILE B 1 44 ? -3.465 21.219 7.336 1 93.88 44 ILE B O 1
ATOM 1536 N N . ARG B 1 45 ? -4.453 20.219 5.566 1 93.56 45 ARG B N 1
ATOM 1537 C CA . ARG B 1 45 ? -5.145 21.438 5.16 1 93.56 45 ARG B CA 1
ATOM 1538 C C . ARG B 1 45 ? -6.113 21.906 6.238 1 93.56 45 ARG B C 1
ATOM 1540 O O . ARG B 1 45 ? -6.207 23.109 6.52 1 93.56 45 ARG B O 1
ATOM 1547 N N . ALA B 1 46 ? -6.824 21 6.828 1 93.44 46 ALA B N 1
ATOM 1548 C CA . ALA B 1 46 ? -7.797 21.312 7.879 1 93.44 46 ALA B CA 1
ATOM 1549 C C . ALA B 1 46 ? -7.109 21.922 9.094 1 93.44 46 ALA B C 1
ATOM 1551 O O . ALA B 1 46 ? -7.73 22.672 9.859 1 93.44 46 ALA B O 1
ATOM 1552 N N . CYS B 1 47 ? -5.879 21.578 9.289 1 90.88 47 CYS B N 1
ATOM 1553 C CA . CYS B 1 47 ? -5.105 22.094 10.406 1 90.88 47 CYS B CA 1
ATOM 1554 C C . CYS B 1 47 ? -4.566 23.484 10.094 1 90.88 47 CYS B C 1
ATOM 1556 O O . CYS B 1 47 ? -3.977 24.141 10.961 1 90.88 47 CYS B O 1
ATOM 1558 N N . GLY B 1 48 ? -4.688 23.969 8.891 1 88.44 48 GLY B N 1
ATOM 1559 C CA . GLY B 1 48 ? -4.379 25.359 8.594 1 88.44 48 GLY B CA 1
ATOM 1560 C C . GLY B 1 48 ? -3.201 25.516 7.652 1 88.44 48 GLY B C 1
ATOM 1561 O O . GLY B 1 48 ? -2.727 26.641 7.43 1 88.44 48 GLY B O 1
ATOM 1562 N N . MET B 1 49 ? -2.678 24.438 7.145 1 87.81 49 MET B N 1
ATOM 1563 C CA . MET B 1 49 ? -1.541 24.484 6.23 1 87.81 49 MET B CA 1
ATOM 1564 C C . MET B 1 49 ? -1.658 23.406 5.156 1 87.81 49 MET B C 1
ATOM 1566 O O . MET B 1 49 ? -2.25 22.359 5.391 1 87.81 49 MET B O 1
ATOM 1570 N N . SER B 1 50 ? -1.089 23.797 4.035 1 86.31 50 SER B N 1
ATOM 1571 C CA . SER B 1 50 ? -1 22.766 3.004 1 86.31 50 SER B CA 1
ATOM 1572 C C . SER B 1 50 ? 0.326 22.031 3.08 1 86.31 50 SER B C 1
ATOM 1574 O O . SER B 1 50 ? 1.271 22.484 3.723 1 86.31 50 SER B O 1
ATOM 1576 N N . TYR B 1 51 ? 0.365 20.891 2.418 1 84.19 51 TYR B N 1
ATOM 1577 C CA . TYR B 1 51 ? 1.627 20.156 2.314 1 84.19 51 TYR B CA 1
ATOM 1578 C C . TYR B 1 51 ? 2.689 21.016 1.632 1 84.19 51 TYR B C 1
ATOM 1580 O O . TYR B 1 51 ? 3.869 20.953 1.987 1 84.19 51 TYR B O 1
ATOM 1588 N N . ARG B 1 52 ? 2.283 21.797 0.777 1 85.5 52 ARG B N 1
ATOM 1589 C CA . ARG B 1 52 ? 3.184 22.703 0.085 1 85.5 52 ARG B CA 1
ATOM 1590 C C . ARG B 1 52 ? 3.809 23.703 1.06 1 85.5 52 ARG B C 1
ATOM 1592 O O . ARG B 1 52 ? 5.008 23.984 0.984 1 85.5 52 ARG B O 1
ATOM 1599 N N . ASP B 1 53 ? 3.033 24.234 1.979 1 87.19 53 ASP B N 1
ATOM 1600 C CA . ASP B 1 53 ? 3.527 25.156 2.996 1 87.19 53 ASP B CA 1
ATOM 1601 C C . ASP B 1 53 ? 4.562 24.484 3.895 1 87.19 53 ASP B C 1
ATOM 1603 O O . ASP B 1 53 ? 5.57 25.094 4.258 1 87.19 53 ASP B O 1
ATOM 1607 N N . VAL B 1 54 ? 4.266 23.203 4.203 1 88.19 54 VAL B N 1
ATOM 1608 C CA . VAL B 1 54 ? 5.172 22.438 5.051 1 88.19 54 VAL B CA 1
ATOM 1609 C C . VAL B 1 54 ? 6.52 22.281 4.348 1 88.19 54 VAL B C 1
ATOM 1611 O O . VAL B 1 54 ? 7.57 22.484 4.957 1 88.19 54 VAL B O 1
ATOM 1614 N N . GLU B 1 55 ? 6.469 21.984 3.121 1 87.12 55 GLU B N 1
ATOM 1615 C CA . GLU B 1 55 ? 7.684 21.812 2.33 1 87.12 55 GLU B CA 1
ATOM 1616 C C . GLU B 1 55 ? 8.453 23.125 2.217 1 87.12 55 GLU B C 1
ATOM 1618 O O . GLU B 1 55 ? 9.688 23.125 2.244 1 87.12 55 GLU B O 1
ATOM 1623 N N . GLU B 1 56 ? 7.809 24.234 2.09 1 90.25 56 GLU B N 1
ATOM 1624 C CA . GLU B 1 56 ? 8.422 25.562 1.999 1 90.25 56 GLU B CA 1
ATOM 1625 C C . GLU B 1 56 ? 9.18 25.906 3.277 1 90.25 56 GLU B C 1
ATOM 1627 O O . GLU B 1 56 ? 10.125 26.688 3.254 1 90.25 56 GLU B O 1
ATOM 1632 N N . LYS B 1 57 ? 8.789 25.281 4.305 1 92.31 57 LYS B N 1
ATOM 1633 C CA . LYS B 1 57 ? 9.469 25.484 5.582 1 92.31 57 LYS B CA 1
ATOM 1634 C C . LYS B 1 57 ? 10.578 24.453 5.781 1 92.31 57 LYS B C 1
ATOM 1636 O O . LYS B 1 57 ? 11.055 24.266 6.898 1 92.31 57 LYS B O 1
ATOM 1641 N N . ASP B 1 58 ? 10.93 23.766 4.766 1 92.62 58 ASP B N 1
ATOM 1642 C CA . ASP B 1 58 ? 12.078 22.875 4.656 1 92.62 58 ASP B CA 1
ATOM 1643 C C . ASP B 1 58 ? 11.828 21.547 5.387 1 92.62 58 ASP B C 1
ATOM 1645 O O . ASP B 1 58 ? 12.742 20.984 5.984 1 92.62 58 ASP B O 1
ATOM 1649 N N . ILE B 1 59 ? 10.578 21.156 5.453 1 94.69 59 ILE B N 1
ATOM 1650 C CA . ILE B 1 59 ? 10.203 19.875 6.043 1 94.69 59 ILE B CA 1
ATOM 1651 C C . ILE B 1 59 ? 9.578 18.984 4.977 1 94.69 59 ILE B C 1
ATOM 1653 O O . ILE B 1 59 ? 8.594 19.359 4.344 1 94.69 59 ILE B O 1
ATOM 1657 N N . ILE B 1 60 ? 10.188 17.891 4.703 1 94.38 60 ILE B N 1
ATOM 1658 C CA . ILE B 1 60 ? 9.664 16.859 3.82 1 94.38 60 ILE B CA 1
ATOM 1659 C C . ILE B 1 60 ? 9.258 15.633 4.645 1 94.38 60 ILE B C 1
ATOM 1661 O O . ILE B 1 60 ? 9.938 15.258 5.598 1 94.38 60 ILE B O 1
ATOM 1665 N N . LEU B 1 61 ? 8.172 15.008 4.32 1 95.69 61 LEU B N 1
ATOM 1666 C CA . LEU B 1 61 ? 7.609 13.883 5.055 1 95.69 61 LEU B CA 1
ATOM 1667 C C . LEU B 1 61 ? 7.59 12.625 4.191 1 95.69 61 LEU B C 1
ATO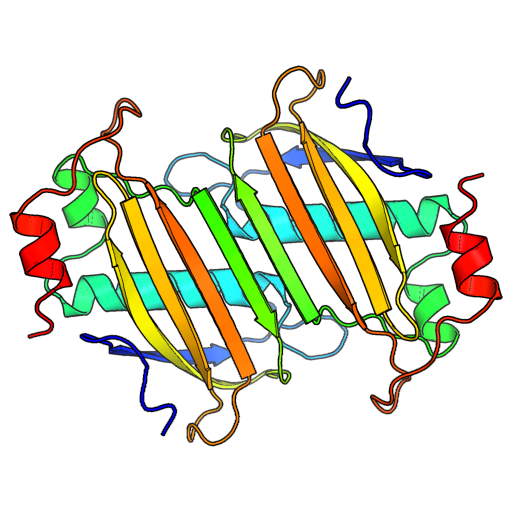M 1669 O O . LEU B 1 61 ? 6.52 12.125 3.842 1 95.69 61 LEU B O 1
ATOM 1673 N N . PRO B 1 62 ? 8.742 12.086 3.891 1 96.75 62 PRO B N 1
ATOM 1674 C CA . PRO B 1 62 ? 8.742 10.859 3.084 1 96.75 62 PRO B CA 1
ATOM 1675 C C . PRO B 1 62 ? 8.086 9.68 3.797 1 96.75 62 PRO B C 1
ATOM 1677 O O . PRO B 1 62 ? 8.219 9.539 5.016 1 96.75 62 PRO B O 1
ATOM 1680 N N . VAL B 1 63 ? 7.375 8.891 3.047 1 98.44 63 VAL B N 1
ATOM 1681 C CA . VAL B 1 63 ? 6.789 7.668 3.584 1 98.44 63 VAL B CA 1
ATOM 1682 C C . VAL B 1 63 ? 7.879 6.621 3.797 1 98.44 63 VAL B C 1
ATOM 1684 O O . VAL B 1 63 ? 8.625 6.293 2.871 1 98.44 63 VAL B O 1
ATOM 1687 N N . ARG B 1 64 ? 7.91 6.043 5.008 1 98.31 64 ARG B N 1
ATOM 1688 C CA . ARG B 1 64 ? 8.875 5.004 5.348 1 98.31 64 ARG B CA 1
ATOM 1689 C C . ARG B 1 64 ? 8.219 3.627 5.352 1 98.31 64 ARG B C 1
ATOM 1691 O O . ARG B 1 64 ? 8.891 2.613 5.16 1 98.31 64 ARG B O 1
ATOM 1698 N N . GLU B 1 65 ? 7.004 3.639 5.656 1 98.81 65 GLU B N 1
ATOM 1699 C CA . GLU B 1 65 ? 6.211 2.416 5.715 1 98.81 65 GLU B CA 1
ATOM 1700 C C . GLU B 1 65 ? 4.746 2.691 5.387 1 98.81 65 GLU B C 1
ATOM 1702 O O . GLU B 1 65 ? 4.211 3.744 5.746 1 98.81 65 GLU B O 1
ATOM 1707 N N . ALA B 1 66 ? 4.133 1.786 4.734 1 98.88 66 ALA B N 1
ATOM 1708 C CA . ALA B 1 66 ? 2.695 1.823 4.484 1 98.88 66 ALA B CA 1
ATOM 1709 C C . ALA B 1 66 ? 2.07 0.445 4.676 1 98.88 66 ALA B C 1
ATOM 1711 O O . ALA B 1 66 ? 2.67 -0.572 4.32 1 98.88 66 ALA B O 1
ATOM 1712 N N . GLN B 1 67 ? 0.893 0.454 5.191 1 98.81 67 GLN B N 1
ATOM 1713 C CA . GLN B 1 67 ? 0.143 -0.784 5.375 1 98.81 67 GLN B CA 1
ATOM 1714 C C . GLN B 1 67 ? -1.354 -0.556 5.176 1 98.81 67 GLN B C 1
ATOM 1716 O O . GLN B 1 67 ? -1.863 0.531 5.461 1 98.81 67 GLN B O 1
ATOM 1721 N N . CYS B 1 68 ? -1.98 -1.562 4.758 1 98.94 68 CYS B N 1
ATOM 1722 C CA . CYS B 1 68 ? -3.43 -1.541 4.594 1 98.94 68 CYS B CA 1
ATOM 1723 C C . CYS B 1 68 ? -4.027 -2.922 4.836 1 98.94 68 CYS B C 1
ATOM 1725 O O . CYS B 1 68 ? -3.5 -3.924 4.348 1 98.94 68 CYS B O 1
ATOM 1727 N N . ARG B 1 69 ? -5.012 -2.963 5.652 1 98.88 69 ARG B N 1
ATOM 1728 C CA . ARG B 1 69 ? -5.836 -4.152 5.848 1 98.88 69 ARG B CA 1
ATOM 1729 C C . ARG B 1 69 ? -7.207 -3.986 5.199 1 98.88 69 ARG B C 1
ATOM 1731 O O . ARG B 1 69 ? -7.914 -3.018 5.48 1 98.88 69 ARG B O 1
ATOM 1738 N N . TYR B 1 70 ? -7.551 -4.91 4.348 1 98.75 70 TYR B N 1
ATOM 1739 C CA . TYR B 1 70 ? -8.781 -4.844 3.574 1 98.75 70 TYR B CA 1
ATOM 1740 C C . TYR B 1 70 ? -9.859 -5.734 4.184 1 98.75 70 TYR B C 1
ATOM 1742 O O . TYR B 1 70 ? -9.656 -6.941 4.344 1 98.75 70 TYR B O 1
ATOM 1750 N N . ARG B 1 71 ? -10.961 -5.145 4.473 1 98.12 71 ARG B N 1
ATOM 1751 C CA . ARG B 1 71 ? -12 -5.871 5.199 1 98.12 71 ARG B CA 1
ATOM 1752 C C . ARG B 1 71 ? -13.188 -6.18 4.293 1 98.12 71 ARG B C 1
ATOM 1754 O O . ARG B 1 71 ? -13.68 -7.309 4.273 1 98.12 71 ARG B O 1
ATOM 1761 N N . SER B 1 72 ? -13.711 -5.219 3.635 1 97.75 72 SER B N 1
ATOM 1762 C CA . SER B 1 72 ? -14.797 -5.34 2.67 1 97.75 72 SER B CA 1
ATOM 1763 C C . SER B 1 72 ? -14.539 -4.492 1.43 1 97.75 72 SER B C 1
ATOM 1765 O O . SER B 1 72 ? -13.906 -3.438 1.516 1 97.75 72 SER B O 1
ATOM 1767 N N . PRO B 1 73 ? -15.055 -4.969 0.33 1 97.5 73 PRO B N 1
ATOM 1768 C CA . PRO B 1 73 ? -14.719 -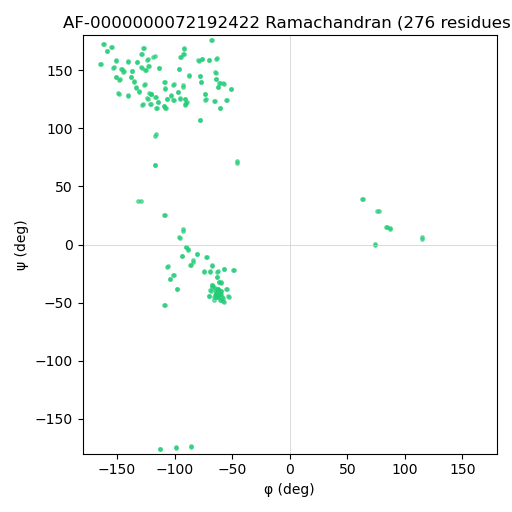4.258 -0.908 1 97.5 73 PRO B CA 1
ATOM 1769 C C . PRO B 1 73 ? -15.523 -2.973 -1.087 1 97.5 73 PRO B C 1
ATOM 1771 O O . PRO B 1 73 ? -16.672 -2.887 -0.629 1 97.5 73 PRO B O 1
ATOM 1774 N N . ALA B 1 74 ? -14.906 -1.945 -1.667 1 98.56 74 ALA B N 1
ATOM 1775 C CA . ALA B 1 74 ? -15.594 -0.8 -2.264 1 98.56 74 ALA B CA 1
ATOM 1776 C C . ALA B 1 74 ? -15.766 -0.988 -3.768 1 98.56 74 ALA B C 1
ATOM 1778 O O . ALA B 1 74 ? -14.961 -1.663 -4.414 1 98.56 74 ALA B O 1
ATOM 1779 N N . ARG B 1 75 ? -16.828 -0.395 -4.352 1 98.38 75 ARG B N 1
ATOM 1780 C CA . ARG B 1 75 ? -17.156 -0.592 -5.762 1 98.38 75 ARG B CA 1
ATOM 1781 C C . ARG B 1 75 ? -17.312 0.744 -6.48 1 98.38 75 ARG B C 1
ATOM 1783 O O . ARG B 1 75 ? -17.344 1.797 -5.84 1 98.38 75 ARG B O 1
ATOM 1790 N N . TYR B 1 76 ? -17.375 0.643 -7.789 1 98.38 76 TYR B N 1
ATOM 1791 C CA . TYR B 1 76 ? -17.562 1.826 -8.625 1 98.38 76 TYR B CA 1
ATOM 1792 C C . TYR B 1 76 ? -18.75 2.658 -8.133 1 98.38 76 TYR B C 1
ATOM 1794 O O . TYR B 1 76 ? -19.797 2.115 -7.801 1 98.38 76 TYR B O 1
ATOM 1802 N N . ASP B 1 77 ? -18.5 3.91 -8.062 1 98.19 77 ASP B N 1
ATOM 1803 C CA . ASP B 1 77 ? -19.484 4.941 -7.766 1 98.19 77 ASP B CA 1
ATOM 1804 C C . ASP B 1 77 ? -19.875 4.922 -6.289 1 98.19 77 ASP B C 1
ATOM 1806 O O . ASP B 1 77 ? -20.688 5.742 -5.848 1 98.19 77 ASP B O 1
ATOM 1810 N N . ASP B 1 78 ? -19.297 4.023 -5.477 1 98.69 78 ASP B N 1
ATOM 1811 C CA . ASP B 1 78 ? -19.469 4.102 -4.031 1 98.69 78 ASP B CA 1
ATOM 1812 C C . ASP B 1 78 ? -18.906 5.406 -3.479 1 98.69 78 ASP B C 1
ATOM 1814 O O . ASP B 1 78 ? -17.859 5.867 -3.916 1 98.69 78 ASP B O 1
ATOM 1818 N N . LEU B 1 79 ? -19.625 6.008 -2.535 1 98.81 79 LEU B N 1
ATOM 1819 C CA . LEU B 1 79 ? -19.062 7.07 -1.702 1 98.81 79 LEU B CA 1
ATOM 1820 C C . LEU B 1 79 ? -18.438 6.496 -0.433 1 98.81 79 LEU B C 1
ATOM 1822 O O . LEU B 1 79 ? -19.125 5.828 0.35 1 98.81 79 LEU B O 1
ATOM 1826 N N . VAL B 1 80 ? -17.141 6.75 -0.271 1 98.94 80 VAL B N 1
ATOM 1827 C CA . VAL B 1 80 ? -16.469 6.23 0.915 1 98.94 80 VAL B CA 1
ATOM 1828 C C . VAL B 1 80 ? -16.031 7.387 1.812 1 98.94 80 VAL B C 1
ATOM 1830 O O . VAL B 1 80 ? -15.836 8.508 1.337 1 98.94 80 VAL B O 1
ATOM 1833 N N . GLN B 1 81 ? -15.961 7.098 3.1 1 98.88 81 GLN B N 1
ATOM 1834 C CA . GLN B 1 81 ? -15.539 8.031 4.137 1 98.88 81 GLN B CA 1
ATOM 1835 C C . GLN B 1 81 ? -14.227 7.586 4.777 1 98.88 81 GLN B C 1
ATOM 1837 O O . GLN B 1 81 ? -14.141 6.484 5.328 1 98.88 81 GLN B O 1
ATOM 1842 N N . VAL B 1 82 ? -13.242 8.438 4.73 1 98.88 82 VAL B N 1
ATOM 1843 C CA . VAL B 1 82 ? -11.945 8.102 5.301 1 98.88 82 VAL B CA 1
ATOM 1844 C C . VAL B 1 82 ? -11.711 8.922 6.566 1 98.88 82 VAL B C 1
ATOM 1846 O O . VAL B 1 82 ? -11.672 10.156 6.516 1 98.88 82 VAL B O 1
ATOM 1849 N N . HIS B 1 83 ? -11.555 8.203 7.68 1 98.69 83 HIS B N 1
ATOM 1850 C CA . HIS B 1 83 ? -11.203 8.797 8.961 1 98.69 83 HIS B CA 1
ATOM 1851 C C . HIS B 1 83 ? -9.688 8.828 9.156 1 98.69 83 HIS B C 1
ATOM 1853 O O . HIS B 1 83 ? -9.023 7.801 9.047 1 98.69 83 HIS B O 1
ATOM 1859 N N . THR B 1 84 ? -9.133 10.039 9.438 1 98.44 84 THR B N 1
ATOM 1860 C CA . THR B 1 84 ? -7.688 10.211 9.406 1 98.44 84 THR B CA 1
ATOM 1861 C C . THR B 1 84 ? -7.207 10.961 10.648 1 98.44 84 THR B C 1
ATOM 1863 O O . THR B 1 84 ? -7.805 11.969 11.039 1 98.44 84 THR B O 1
ATOM 1866 N N . ALA B 1 85 ? -6.148 10.477 11.258 1 98.06 85 ALA B N 1
ATOM 1867 C CA . ALA B 1 85 ? -5.516 11.133 12.398 1 98.06 85 ALA B CA 1
ATOM 1868 C C . ALA B 1 85 ? -4.039 10.75 12.5 1 98.06 85 ALA B C 1
ATOM 1870 O O . ALA B 1 85 ? -3.57 9.867 11.781 1 98.06 85 ALA B O 1
ATOM 1871 N N . ILE B 1 86 ? -3.361 11.445 13.352 1 97.44 86 ILE B N 1
ATOM 1872 C CA . ILE B 1 86 ? -2.01 11.062 13.742 1 97.44 86 ILE B CA 1
ATOM 1873 C C . ILE B 1 86 ? -2.062 10.234 15.023 1 97.44 86 ILE B C 1
ATOM 1875 O O . ILE B 1 86 ? -2.625 10.672 16.031 1 97.44 86 ILE B O 1
ATOM 1879 N N . SER B 1 87 ? -1.451 9.062 14.953 1 97.25 87 SER B N 1
ATOM 1880 C CA . SER B 1 87 ? -1.566 8.164 16.094 1 97.25 87 SER B CA 1
ATOM 1881 C C . SER B 1 87 ? -0.309 8.203 16.953 1 97.25 87 SER B C 1
ATOM 1883 O O . SER B 1 87 ? -0.346 7.836 18.141 1 97.25 87 SER B O 1
ATOM 1885 N N . GLN B 1 88 ? 0.79 8.539 16.375 1 96 88 GLN B N 1
ATOM 1886 C CA . GLN B 1 88 ? 2.066 8.477 17.078 1 96 88 GLN B CA 1
ATOM 1887 C C . GLN B 1 88 ? 3.018 9.562 16.578 1 96 88 GLN B C 1
ATOM 1889 O O . GLN B 1 88 ? 3.086 9.836 15.375 1 96 88 GLN B O 1
ATOM 1894 N N . TRP B 1 89 ? 3.715 10.07 17.547 1 95.5 89 TRP B N 1
ATOM 1895 C CA . TRP B 1 89 ? 4.812 10.992 17.266 1 95.5 89 TRP B CA 1
ATOM 1896 C C . TRP B 1 89 ? 6.145 10.406 17.719 1 95.5 89 TRP B C 1
ATOM 1898 O O . TRP B 1 89 ? 6.258 9.906 18.844 1 95.5 89 TRP B O 1
ATOM 1908 N N . GLY B 1 90 ? 7.051 10.383 16.812 1 95.88 90 GLY B N 1
ATOM 1909 C CA . GLY B 1 90 ? 8.438 10.141 17.172 1 95.88 90 GLY B CA 1
ATOM 1910 C C . GLY B 1 90 ? 9.25 11.422 17.266 1 95.88 90 GLY B C 1
ATOM 1911 O O . GLY B 1 90 ? 8.703 12.523 17.219 1 95.88 90 GLY B O 1
ATOM 1912 N N . ARG B 1 91 ? 10.547 11.266 17.5 1 96.81 91 ARG B N 1
ATOM 1913 C CA . ARG B 1 91 ? 11.43 12.43 17.547 1 96.81 91 ARG B CA 1
ATOM 1914 C C . ARG B 1 91 ? 11.508 13.102 16.172 1 96.81 91 ARG B C 1
ATOM 1916 O O . ARG B 1 91 ? 11.398 14.328 16.078 1 96.81 91 ARG B O 1
ATOM 1923 N N . ALA B 1 92 ? 11.68 12.25 15.141 1 97.81 92 ALA B N 1
ATOM 1924 C CA . ALA B 1 92 ? 11.797 12.734 13.766 1 97.81 92 ALA B CA 1
ATOM 1925 C C . ALA B 1 92 ? 10.883 11.953 12.828 1 97.81 92 ALA B C 1
ATOM 1927 O O . ALA B 1 92 ? 11.289 11.562 11.734 1 97.81 92 ALA B O 1
ATOM 1928 N N . SER B 1 93 ? 9.672 11.625 13.391 1 98.06 93 SER B N 1
ATOM 1929 C CA . SER B 1 93 ? 8.727 10.852 12.594 1 98.06 93 SER B CA 1
ATOM 1930 C C . SER B 1 93 ? 7.305 11.008 13.117 1 98.06 93 SER B C 1
ATOM 1932 O O . SER B 1 93 ? 7.094 11.531 14.211 1 98.06 93 SER B O 1
ATOM 1934 N N . MET B 1 94 ? 6.371 10.602 12.352 1 97.44 94 MET B N 1
ATOM 1935 C CA . MET B 1 94 ? 4.98 10.5 12.773 1 97.44 94 MET B CA 1
ATOM 1936 C C . MET B 1 94 ? 4.258 9.391 12.016 1 97.44 94 MET B C 1
ATOM 1938 O O . MET B 1 94 ? 4.68 9 10.93 1 97.44 94 MET B O 1
ATOM 1942 N N . ARG B 1 95 ? 3.172 8.922 12.625 1 98.44 95 ARG B N 1
ATOM 1943 C CA . ARG B 1 95 ? 2.352 7.883 12.016 1 98.44 95 ARG B CA 1
ATOM 1944 C C . ARG B 1 95 ? 0.92 8.359 11.812 1 98.44 95 ARG B C 1
ATOM 1946 O O . ARG B 1 95 ? 0.255 8.773 12.766 1 98.44 95 ARG B O 1
ATOM 1953 N N . PHE B 1 96 ? 0.491 8.344 10.57 1 98.5 96 PHE B N 1
ATOM 1954 C CA . PHE B 1 96 ? -0.922 8.531 10.266 1 98.5 96 PHE B CA 1
ATOM 1955 C C . PHE B 1 96 ? -1.663 7.199 10.297 1 98.5 96 PHE B C 1
ATOM 1957 O O . PHE B 1 96 ? -1.119 6.168 9.898 1 98.5 96 PHE B O 1
ATOM 1964 N N . VAL B 1 97 ? -2.922 7.301 10.758 1 98.75 97 VAL B N 1
ATOM 1965 C CA . VAL B 1 97 ? -3.799 6.137 10.734 1 98.75 97 VAL B CA 1
ATOM 1966 C C . VAL B 1 97 ? -5.086 6.469 9.977 1 98.75 97 VAL B C 1
ATOM 1968 O O . VAL B 1 97 ? -5.508 7.629 9.945 1 98.75 97 VAL B O 1
ATOM 1971 N N . TYR B 1 98 ? -5.637 5.434 9.367 1 98.81 98 TYR B N 1
ATOM 1972 C CA . TYR B 1 98 ? -6.793 5.594 8.492 1 98.81 98 TYR B CA 1
ATOM 1973 C C . TYR B 1 98 ? -7.84 4.523 8.773 1 98.81 98 TYR B C 1
ATOM 1975 O O . TYR B 1 98 ? -7.5 3.361 9.016 1 98.81 98 TYR B O 1
ATOM 1983 N N . GLU B 1 99 ? -9.039 4.887 8.758 1 98.88 99 GLU B N 1
ATOM 1984 C CA . GLU B 1 99 ? -10.188 3.994 8.594 1 98.88 99 GLU B CA 1
ATOM 1985 C C . GLU B 1 99 ? -11.047 4.414 7.406 1 98.88 99 GLU B C 1
ATOM 1987 O O . GLU B 1 99 ? -11.438 5.578 7.297 1 98.88 99 GLU B O 1
ATOM 1992 N N . MET B 1 100 ? -11.281 3.533 6.523 1 98.94 100 MET B N 1
ATOM 1993 C CA . MET B 1 100 ? -12.203 3.77 5.418 1 98.94 100 MET B CA 1
ATOM 1994 C C . MET B 1 100 ? -13.539 3.066 5.66 1 98.94 100 MET B C 1
ATOM 1996 O O . MET B 1 100 ? -13.57 1.854 5.879 1 98.94 100 MET B O 1
ATOM 2000 N N . TRP B 1 101 ? -14.594 3.812 5.551 1 98.88 101 TRP B N 1
ATOM 2001 C CA . TRP B 1 101 ? -15.945 3.33 5.793 1 98.88 101 TRP B CA 1
ATOM 2002 C C . TRP B 1 101 ? -16.828 3.561 4.574 1 98.88 101 TRP B C 1
ATOM 2004 O O . TRP B 1 101 ? -16.5 4.367 3.701 1 98.88 101 TRP B O 1
ATOM 2014 N N . ASN B 1 102 ? -17.906 2.785 4.547 1 98.75 102 ASN B N 1
ATOM 2015 C CA . ASN B 1 102 ? -18.906 3.094 3.535 1 98.75 102 ASN B CA 1
ATOM 2016 C C . ASN B 1 102 ? -19.609 4.426 3.82 1 98.75 102 ASN B C 1
ATOM 2018 O O . ASN B 1 102 ? -19.328 5.066 4.836 1 98.75 102 ASN B O 1
ATOM 2022 N N . GLU B 1 103 ? -20.453 4.863 2.967 1 98.38 103 GLU B N 1
ATOM 2023 C CA . GLU B 1 103 ? -21.016 6.207 2.949 1 98.38 103 GLU B CA 1
ATOM 2024 C C . GLU B 1 103 ? -21.625 6.562 4.301 1 98.38 103 GLU B C 1
ATOM 2026 O O . GLU B 1 103 ? -21.375 7.641 4.84 1 98.38 103 GLU B O 1
ATOM 2031 N N . ASP B 1 104 ? -22.359 5.676 4.867 1 98 104 ASP B N 1
ATOM 2032 C CA . ASP B 1 104 ? -23.062 5.984 6.105 1 98 104 ASP B CA 1
ATOM 2033 C C . ASP B 1 104 ? -22.266 5.531 7.324 1 98 104 ASP B C 1
ATOM 2035 O O . ASP B 1 104 ? -22.781 5.535 8.445 1 98 104 ASP B O 1
ATOM 2039 N N . LYS B 1 105 ? -21.047 5.055 7.145 1 97.88 105 LYS B N 1
ATOM 2040 C CA . LYS B 1 105 ? -20.094 4.691 8.195 1 97.88 105 LYS B CA 1
ATOM 2041 C C . LYS B 1 105 ? -20.625 3.537 9.039 1 97.88 105 LYS B C 1
ATOM 2043 O O . LYS B 1 105 ? -20.438 3.514 10.258 1 97.88 105 LYS B O 1
ATOM 2048 N N . THR B 1 106 ? -21.281 2.549 8.391 1 98.06 106 THR B N 1
ATOM 2049 C CA . THR B 1 106 ? -21.812 1.389 9.102 1 98.06 106 THR B CA 1
ATOM 2050 C C . THR B 1 106 ? -20.969 0.152 8.82 1 98.06 106 THR B C 1
ATOM 2052 O O . THR B 1 106 ? -21.062 -0.852 9.523 1 98.06 106 THR B O 1
ATOM 2055 N N . ARG B 1 107 ? -20.219 0.182 7.785 1 98.38 107 ARG B N 1
ATOM 2056 C CA . ARG B 1 107 ? -19.375 -0.944 7.395 1 98.38 107 ARG B CA 1
ATOM 2057 C C . ARG B 1 107 ? -17.922 -0.502 7.184 1 98.38 107 ARG B C 1
ATOM 2059 O O . ARG B 1 107 ? -17.656 0.396 6.387 1 98.38 107 ARG B O 1
ATOM 2066 N N . LEU B 1 108 ? -17.047 -1.099 7.941 1 98.75 108 LEU B N 1
ATOM 2067 C CA . LEU B 1 108 ? -15.617 -0.852 7.777 1 98.75 108 LEU B CA 1
ATOM 2068 C C . LEU B 1 108 ? -15.086 -1.533 6.52 1 98.75 108 LEU B C 1
ATOM 2070 O O . LEU B 1 108 ? -15.266 -2.74 6.344 1 98.75 108 LEU B O 1
ATOM 2074 N N . LEU B 1 109 ? -14.453 -0.744 5.641 1 98.88 109 LEU B N 1
ATOM 2075 C CA . LEU B 1 109 ? -13.945 -1.261 4.371 1 98.88 109 LEU B CA 1
ATOM 2076 C C . LEU B 1 109 ? -12.461 -1.583 4.469 1 98.88 109 LEU B C 1
ATOM 2078 O O . LEU B 1 109 ? -12 -2.578 3.904 1 98.88 109 LEU B O 1
ATOM 2082 N N . ALA B 1 110 ? -11.727 -0.765 5.164 1 98.88 110 ALA B N 1
ATOM 2083 C CA . ALA B 1 110 ? -10.281 -0.96 5.301 1 98.88 110 ALA B CA 1
ATOM 2084 C C . ALA B 1 110 ? -9.719 -0.12 6.441 1 98.88 110 ALA B C 1
ATOM 2086 O O . ALA B 1 110 ? -10.328 0.874 6.848 1 98.88 110 ALA B O 1
ATOM 2087 N N . THR B 1 111 ? -8.602 -0.543 6.988 1 9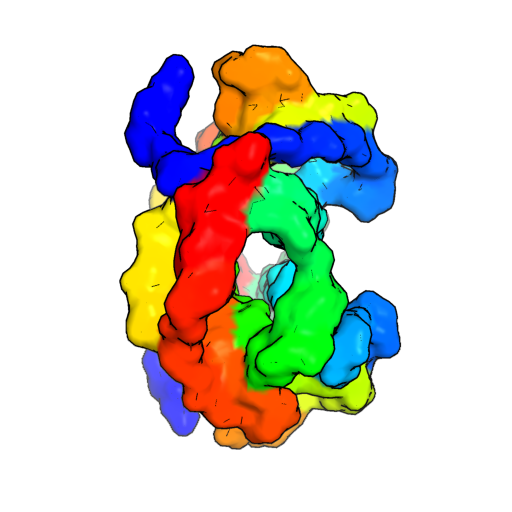8.88 111 THR B N 1
ATOM 2088 C CA . THR B 1 111 ? -7.754 0.252 7.867 1 98.88 111 THR B CA 1
ATOM 2089 C C . THR B 1 111 ? -6.336 0.34 7.309 1 98.88 111 THR B C 1
ATOM 2091 O O . THR B 1 111 ? -5.918 -0.514 6.523 1 98.88 111 THR B O 1
ATOM 2094 N N . GLY B 1 112 ? -5.691 1.39 7.668 1 98.81 112 GLY B N 1
ATOM 2095 C CA . GLY B 1 112 ? -4.32 1.515 7.203 1 98.81 112 GLY B CA 1
ATOM 2096 C C . GLY B 1 112 ? -3.506 2.512 8.008 1 98.81 112 GLY B C 1
ATOM 2097 O O . GLY B 1 112 ? -4.027 3.158 8.914 1 98.81 112 GLY B O 1
ATOM 2098 N N . SER B 1 113 ? -2.199 2.543 7.703 1 98.88 113 SER B N 1
ATOM 2099 C CA . SER B 1 113 ? -1.298 3.51 8.328 1 98.88 113 SER B CA 1
ATOM 2100 C C . SER B 1 113 ? -0.109 3.816 7.422 1 98.88 113 SER B C 1
ATOM 2102 O O . SER B 1 113 ? 0.255 3.004 6.57 1 98.88 113 SER B O 1
ATOM 2104 N N . THR B 1 114 ? 0.399 4.926 7.551 1 98.81 114 THR B N 1
ATOM 2105 C CA . THR B 1 114 ? 1.661 5.324 6.938 1 98.81 114 THR B CA 1
ATOM 2106 C C . THR B 1 114 ? 2.582 5.973 7.969 1 98.81 114 THR B C 1
ATOM 2108 O O . THR B 1 114 ? 2.143 6.793 8.773 1 98.81 114 THR B O 1
ATOM 2111 N N . GLN B 1 115 ? 3.801 5.531 7.984 1 98.81 115 GLN B N 1
ATOM 2112 C CA . GLN B 1 115 ? 4.848 6.152 8.789 1 98.81 115 GLN B CA 1
ATOM 2113 C C . GLN B 1 115 ? 5.676 7.125 7.961 1 98.81 115 GLN B C 1
ATOM 2115 O O . GLN B 1 115 ? 6.137 6.785 6.867 1 98.81 115 GLN B O 1
ATOM 2120 N N . HIS B 1 116 ? 5.859 8.297 8.492 1 98.31 116 HIS B N 1
ATOM 2121 C CA . HIS B 1 116 ? 6.598 9.336 7.781 1 98.31 116 HIS B CA 1
ATOM 2122 C C . HIS B 1 116 ? 7.812 9.789 8.586 1 98.31 116 HIS B C 1
ATOM 2124 O O . HIS B 1 116 ? 7.699 10.094 9.773 1 98.31 116 HIS B O 1
ATOM 2130 N N . ALA B 1 117 ? 8.93 9.805 7.965 1 98 117 ALA B N 1
ATOM 2131 C CA . ALA B 1 117 ? 10.078 10.523 8.523 1 98 117 ALA B CA 1
ATOM 2132 C C . ALA B 1 117 ? 9.961 12.023 8.266 1 98 117 ALA B C 1
ATOM 2134 O O . ALA B 1 117 ? 9.195 12.453 7.402 1 98 117 ALA B O 1
ATOM 2135 N N . LEU B 1 118 ? 10.664 12.758 9.086 1 97.5 118 LEU B N 1
ATOM 2136 C CA . LEU B 1 118 ? 10.852 14.18 8.828 1 97.5 118 LEU B CA 1
ATOM 2137 C C . LEU B 1 118 ? 12.281 14.469 8.383 1 97.5 118 LEU B C 1
ATOM 2139 O O . LEU B 1 118 ? 13.227 14.234 9.133 1 97.5 118 LEU B O 1
ATOM 2143 N N . VAL B 1 119 ? 12.398 14.961 7.184 1 96.69 119 VAL B N 1
ATOM 2144 C CA . VAL B 1 119 ? 13.734 15.266 6.68 1 96.69 119 VAL B CA 1
ATOM 2145 C C . VAL B 1 119 ? 13.742 16.656 6.051 1 96.69 119 VAL B C 1
ATOM 2147 O O . VAL B 1 119 ? 12.695 17.188 5.695 1 96.69 119 VAL B O 1
ATOM 2150 N N . ASN B 1 120 ? 14.922 17.25 5.988 1 95.5 120 ASN B N 1
ATOM 2151 C CA . ASN B 1 120 ? 15.047 18.5 5.25 1 95.5 120 ASN B CA 1
ATOM 2152 C C . ASN B 1 120 ? 15.297 18.25 3.764 1 95.5 120 ASN B C 1
ATOM 2154 O O . ASN B 1 120 ? 15.273 17.109 3.311 1 95.5 120 ASN B O 1
ATOM 2158 N N . HIS B 1 121 ? 15.57 19.312 2.979 1 91.69 121 HIS B N 1
ATOM 2159 C CA . HIS B 1 121 ? 15.719 19.219 1.531 1 91.69 121 HIS B CA 1
ATOM 2160 C C . HIS B 1 121 ? 16.969 18.438 1.159 1 91.69 121 HIS B C 1
ATOM 2162 O O . HIS B 1 121 ? 17.094 17.922 0.04 1 91.69 121 HIS B O 1
ATOM 2168 N N . GLN B 1 122 ? 17.859 18.328 2.121 1 91.94 122 GLN B N 1
ATOM 2169 C CA . GLN B 1 122 ? 19.094 17.578 1.879 1 91.94 122 GLN B CA 1
ATOM 2170 C C . GLN B 1 122 ? 18.922 16.109 2.238 1 91.94 122 GLN B C 1
ATOM 2172 O O . GLN B 1 122 ? 19.844 15.305 2.045 1 91.94 122 GLN B O 1
ATOM 2177 N N . GLY B 1 123 ? 17.812 15.742 2.713 1 91.94 123 GLY B N 1
ATOM 2178 C CA . GLY B 1 123 ? 17.531 14.352 3.053 1 91.94 123 GLY B CA 1
ATOM 2179 C C . GLY B 1 123 ? 17.969 13.984 4.461 1 91.94 123 GLY B C 1
ATOM 2180 O O . GLY B 1 123 ? 17.969 12.805 4.824 1 91.94 123 GLY B O 1
ATOM 2181 N N . ARG B 1 124 ? 18.266 15.086 5.305 1 95.19 124 ARG B N 1
ATOM 2182 C CA . ARG B 1 124 ? 18.703 14.844 6.676 1 95.19 124 ARG B CA 1
ATOM 2183 C C . ARG B 1 124 ? 17.531 14.859 7.637 1 95.19 124 ARG B C 1
ATOM 2185 O O . ARG B 1 124 ? 16.625 15.688 7.508 1 95.19 124 ARG B O 1
ATOM 2192 N N . PRO B 1 125 ? 17.531 13.852 8.555 1 96.94 125 PRO B N 1
ATOM 2193 C CA . PRO B 1 125 ? 16.453 13.836 9.539 1 96.94 125 PRO B CA 1
ATOM 2194 C C . PRO B 1 125 ? 16.375 15.133 10.352 1 96.94 125 PRO B C 1
ATOM 2196 O O . PRO B 1 125 ? 17.406 15.703 10.711 1 96.94 125 PRO B O 1
ATOM 2199 N N . VAL B 1 126 ? 15.234 15.586 10.57 1 96.62 126 VAL B N 1
ATOM 2200 C CA . VAL B 1 126 ? 14.961 16.766 11.383 1 96.62 126 VAL B CA 1
ATOM 2201 C C . VAL B 1 126 ? 13.961 16.422 12.477 1 96.62 126 VAL B C 1
ATOM 2203 O O . VAL B 1 126 ? 12.977 15.711 12.234 1 96.62 126 VAL B O 1
ATOM 2206 N N . ALA B 1 127 ? 14.219 16.922 13.648 1 97.31 127 ALA B N 1
ATOM 2207 C CA . ALA B 1 127 ? 13.258 16.734 14.734 1 97.31 127 ALA B CA 1
ATOM 2208 C C . ALA B 1 127 ? 11.938 17.438 14.422 1 97.31 127 ALA B C 1
ATOM 2210 O O . ALA B 1 127 ? 11.922 18.484 13.773 1 97.31 127 ALA B O 1
ATOM 2211 N N . VAL B 1 128 ? 10.852 16.812 14.938 1 96.06 128 VAL B N 1
ATOM 2212 C CA . VAL B 1 128 ? 9.555 17.469 14.773 1 96.06 128 VAL B CA 1
ATOM 2213 C C . VAL B 1 128 ? 9.57 18.828 15.461 1 96.06 128 VAL B C 1
ATOM 2215 O O . VAL B 1 128 ? 9.664 18.906 16.688 1 96.06 128 VAL B O 1
ATOM 2218 N N . PRO B 1 129 ? 9.398 19.844 14.672 1 94.75 129 PRO B N 1
ATOM 2219 C CA . PRO B 1 129 ? 9.414 21.156 15.312 1 94.75 129 PRO B CA 1
ATOM 2220 C C . PRO B 1 129 ? 8.125 21.469 16.062 1 94.75 129 PRO B C 1
ATOM 2222 O O 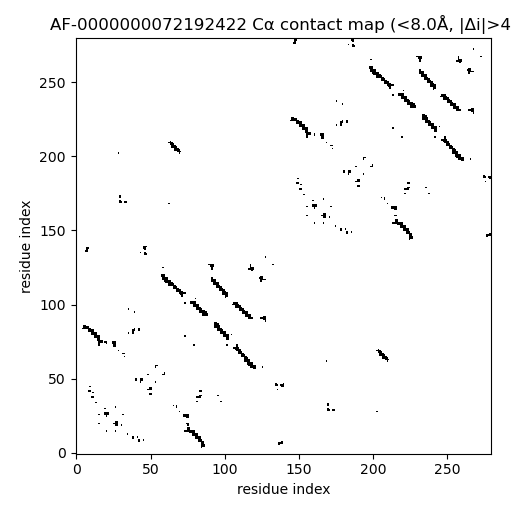. PRO B 1 129 ? 7.066 20.922 15.734 1 94.75 129 PRO B O 1
ATOM 2225 N N . ASP B 1 130 ? 8.219 22.406 16.984 1 93.62 130 ASP B N 1
ATOM 2226 C CA . ASP B 1 130 ? 7.078 22.75 17.828 1 93.62 130 ASP B CA 1
ATOM 2227 C C . ASP B 1 130 ? 5.914 23.281 16.984 1 93.62 130 ASP B C 1
ATOM 2229 O O . ASP B 1 130 ? 4.758 22.938 17.234 1 93.62 130 ASP B O 1
ATOM 2233 N N . TRP B 1 131 ? 6.23 24.078 16.047 1 91.69 131 TRP B N 1
ATOM 2234 C CA . TRP B 1 131 ? 5.16 24.688 15.258 1 91.69 131 TRP B CA 1
ATOM 2235 C C . TRP B 1 131 ? 4.359 23.625 14.516 1 91.69 131 TRP B C 1
ATOM 2237 O O . TRP B 1 131 ? 3.141 23.75 14.359 1 91.69 131 TRP B O 1
ATOM 2247 N N . LEU B 1 132 ? 5.016 22.609 14.023 1 92.62 132 LEU B N 1
ATOM 2248 C CA . LEU B 1 132 ? 4.336 21.547 13.289 1 92.62 132 LEU B CA 1
ATOM 2249 C C . LEU B 1 132 ? 3.482 20.703 14.227 1 92.62 132 LEU B C 1
ATOM 2251 O O . LEU B 1 132 ? 2.346 20.359 13.898 1 92.62 132 LEU B O 1
ATOM 2255 N N . ARG B 1 133 ? 4.066 20.375 15.352 1 92.06 133 ARG B N 1
ATOM 2256 C CA . ARG B 1 133 ? 3.328 19.625 16.359 1 92.06 133 ARG B CA 1
ATOM 2257 C C . ARG B 1 133 ? 2.072 20.375 16.797 1 92.06 133 ARG B C 1
ATOM 2259 O O . ARG B 1 133 ? 1.002 19.781 16.922 1 92.06 133 ARG B O 1
ATOM 2266 N N . GLU B 1 134 ? 2.236 21.641 17.031 1 91.06 134 GLU B N 1
ATOM 2267 C CA . GLU B 1 134 ? 1.109 22.469 17.438 1 91.06 134 GLU B CA 1
ATOM 2268 C C . GLU B 1 134 ? 0.06 22.562 16.328 1 91.06 134 GLU B C 1
ATOM 2270 O O . GLU B 1 134 ? -1.141 22.484 16.609 1 91.06 134 GLU B O 1
ATOM 2275 N N . LEU B 1 135 ? 0.531 22.75 15.125 1 88.81 135 LEU B N 1
ATOM 2276 C CA . LEU B 1 135 ? -0.357 22.859 13.977 1 88.81 135 LEU B CA 1
ATOM 2277 C C . LEU B 1 135 ? -1.19 21.594 13.812 1 88.81 135 LEU B C 1
ATOM 2279 O O . LEU B 1 135 ? -2.414 21.656 13.68 1 88.81 135 LEU B O 1
ATOM 2283 N N . LEU B 1 136 ? -0.546 20.375 13.875 1 89.94 136 LEU B N 1
ATOM 2284 C CA . LEU B 1 136 ? -1.193 19.109 13.555 1 89.94 136 LEU B CA 1
ATOM 2285 C C . LEU B 1 136 ? -1.909 18.547 14.781 1 89.94 136 LEU B C 1
ATOM 2287 O O . LEU B 1 136 ? -2.707 17.609 14.656 1 89.94 136 LEU B O 1
ATOM 2291 N N . GLY B 1 137 ? -1.516 19.078 15.898 1 84.5 137 GLY B N 1
ATOM 2292 C CA . GLY B 1 137 ? -2.182 18.672 17.125 1 84.5 137 GLY B CA 1
ATOM 2293 C C . GLY B 1 137 ? -3.463 19.453 17.391 1 84.5 137 GLY B C 1
ATOM 2294 O O . GLY B 1 137 ? -4.211 19.125 18.312 1 84.5 137 GLY B O 1
ATOM 2295 N N . ASN B 1 138 ? -3.623 20.531 16.688 1 75.19 138 ASN B N 1
ATOM 2296 C CA . ASN B 1 138 ? -4.781 21.375 16.922 1 75.19 138 ASN B CA 1
ATOM 2297 C C . ASN B 1 138 ? -5.695 21.438 15.695 1 75.19 138 ASN B C 1
ATOM 2299 O O . ASN B 1 138 ? -5.234 21.688 14.578 1 75.19 138 ASN B O 1
ATOM 2303 N N . LEU B 1 139 ? -6.727 20.625 15.625 1 69.12 139 LEU B N 1
ATOM 2304 C CA . LEU B 1 139 ? -7.719 20.828 14.578 1 69.12 139 LEU B CA 1
ATOM 2305 C C . LEU B 1 139 ? -8.656 21.984 14.93 1 69.12 139 LEU B C 1
ATOM 2307 O O . LEU B 1 139 ? -9.133 22.078 16.062 1 69.12 139 LEU B O 1
ATOM 2311 N N . ASN B 1 140 ? -8.492 23.156 14.219 1 54.38 140 ASN B N 1
ATOM 2312 C CA . ASN B 1 140 ? -9.406 24.266 14.453 1 54.38 140 ASN B CA 1
ATOM 2313 C C . ASN B 1 140 ? -10.852 23.875 14.164 1 54.38 140 ASN B C 1
ATOM 2315 O O . ASN B 1 140 ? -11.117 23.062 13.266 1 54.38 140 ASN B O 1
#

Foldseek 3Di:
DPPPDDPDKDKDKDFAAPVQADPVQWGDPVCVVVVLVVRVQVLLVLLPDGPVRCVVVFKDWDWPDKDKDFDATHGHRWMKMKMKAWDDDDQFKTKMKIWIAGPVRPDTGMIMMTITGIDGPVRHGDGDDPVNCVSSRDRD/DPPPDDPDKDKDKDFAAPVQADPVQFGDPVCVVVVLVVRVQVLLVLLPDGPVRCVVVFKDWDWPDKDKDFDATHGHRWMKMKMKAWDDDDQFKTKMKIWIAGPVRPDTGMIMMTITGIDGPVRHGDGDDPVNCVSSRDRD

Secondary structure (DSSP, 8-state):
--TT--SSEEEEEEEPPGGGB-TTSBB-TTHHHHHHHHHHHHHHHHTT--HHHHHHTT-B--EEEEEEEE-S--BTT-EEEEEEEEEEE-SSEEEEEEEEEETTS-SEEEEEEEEEE-B-TTS-B-PPPHHHHHHHH---/--TT--SSEEEEEEEPPGGGB-TTSBB-TTHHHHHHHHHHHHHHHHTT--HHHHHHTT-B--EEEEEEEE-S--BTT-EEEEEEEEEEE-SSEEEEEEEEEETTS-SEEEEEEEEEE-B-TTS-B-PPPHHHHHHHH---

Radius of gyration: 19.67 Å; Cα contacts (8 Å, |Δi|>4): 597; chains: 2; bounding box: 47×55×36 Å

Nearest PDB structures (foldseek):
  5v10-assembly1_B-2  TM=9.579E-01  e=6.448E-13  Pseudomonas aeruginosa PAO1
  5v10-assembly1_A-2  TM=9.411E-01  e=4.082E-13  Pseudomonas aeruginosa PAO1
  5kl9-assembly1_B  TM=9.488E-01  e=4.769E-12  Escherichia coli O157:H7
  5vpj-assembly2_E  TM=8.965E-01  e=2.197E-10  Actinomadura verrucosospora
  5eo2-assembly2_C  TM=8.917E-01  e=5.178E-10  Staphylococcus aureus subsp. aureus Mu50